Protein AF-A0A2V6CZN1-F1 (afdb_monomer)

Radius of gyration: 26.01 Å; Cα contacts (8 Å, |Δi|>4): 266; chains: 1; bounding box: 61×38×85 Å

Secondary structure (DSSP, 8-state):
-HHHHHHTT---HHHHHHHHHHGGG-GGG--TTHHHHHHHHHHHHTTS-HHHHHHHHHHHHH-SSHHHHHTTT--HHHHHHHHHHHHH-TTS-HHHHHHHHHHHHHH-GGGHHHHTT-SS------EEEEHHHHHHHHHHHHHIIIIIHHHHHHHHHHHHHTS-TTT-HHHHHHHHHHHHHHHHHHHHHHHHHHEEEE--TT--SSS--TT-EEEEE-TTT--EEEEEEE-TT--BGGGTEEETTSTT-

Mean predicted aligned error: 15.65 Å

Solvent-accessible surface area (backbone atoms only — not comparable to full-atom values): 14077 Å² total; per-residue (Å²): 112,67,66,57,26,34,74,67,37,67,40,49,48,69,57,51,46,50,49,66,73,45,33,88,84,37,60,92,70,48,38,62,50,52,57,62,17,48,53,47,21,36,52,60,22,74,80,46,66,72,74,56,30,46,55,44,54,49,48,65,70,69,44,80,55,55,65,59,60,30,46,60,94,58,55,68,69,59,53,50,57,51,50,51,51,56,70,69,43,84,81,55,56,74,67,60,40,49,55,56,43,52,58,50,23,73,78,37,64,89,48,42,36,71,75,74,66,44,57,75,81,68,68,75,69,63,40,46,23,35,49,69,49,49,50,54,52,51,51,52,45,48,44,43,64,73,44,51,51,56,50,44,54,49,51,37,54,56,46,59,70,72,71,59,72,90,76,37,60,66,38,55,52,36,51,53,50,49,53,51,52,54,51,51,46,54,52,45,54,55,51,60,71,47,45,40,68,43,86,49,86,80,44,62,79,93,52,96,39,63,46,31,76,47,76,49,63,44,88,88,82,63,50,74,51,67,37,35,29,32,23,67,68,52,55,34,75,94,77,34,25,35,15,51,78,44,101,87,70

Sequence (249 aa):
MLDRAVREHSASSELMIWLCRERANWPKLVTPEILPAILSAIERDQHNEASRSSRLRDLLLEDRDLISDVFAGTDVSVARDIMRRLLLTPVFDGLTKRSLMARMIKLYPELESMATGAQPEEKAESLIVSWSSLHKRQQEYEEIVNKKIPENSREIGVARSYGDLRENFEFKAAKQMQAVLMRRKSELEHMLHHARGTDFSNADTTQISIGTIVTLREVDSGQEESYTVLGAWDGDPERHIISYQTAIG

Nearest PDB structures (foldseek):
  1grj-assembly1_A  TM=8.127E-01  e=7.272E-06  Escherichia coli
  4wqt-assembly3_Z  TM=7.697E-01  e=6.523E-04  Thermus thermophilus HB8
  6rin-assembly1_F  TM=8.335E-01  e=1.146E-02  Escherichia coli K-12
  2eul-assembly1_A  TM=5.685E-01  e=2.243E-03  Thermus thermophilus HB8
  9ffb-assembly1_B  TM=4.487E-01  e=6.719E+00  Gallus gallus

Foldseek 3Di:
DLLVCLQVLVDALVSLLVCLVCCVVPLVSLELSSLVSLLSNLVVCVVPDPVSSVVSLCCLQVVLCSLVSSCPPHDPVSLLVSLVVLVPRPNDDLVSSLSSQVSSCVVPVVCVCVSVVDPPPPPPPQFEAAPVLLVVLVVVLCCLVVPVLVVLVVQLVVLVVVPPPVPRPSNVVSVVVNVVSVVSNVVSVVNSVRHDHDPLPDDDAVDDDASDKDWDADPPPRDIDIAHEHTQRPDDVVVRYHHPPDPVD

Structure (mmCIF, N/CA/C/O backbone):
data_AF-A0A2V6CZN1-F1
#
_entry.id   AF-A0A2V6CZN1-F1
#
loop_
_atom_site.group_PDB
_atom_site.id
_atom_site.type_symbol
_atom_site.label_atom_id
_atom_site.label_alt_id
_atom_site.label_comp_id
_atom_site.label_asym_id
_atom_site.label_entity_id
_atom_site.label_seq_id
_atom_site.pdbx_PDB_ins_code
_atom_site.Cartn_x
_atom_site.Cartn_y
_atom_site.Cartn_z
_atom_site.occupancy
_atom_site.B_iso_or_equiv
_atom_site.auth_seq_id
_atom_site.auth_comp_id
_atom_site.auth_asym_id
_atom_site.auth_atom_id
_atom_site.pdbx_PDB_model_num
ATOM 1 N N . MET A 1 1 ? 15.955 -18.380 -29.674 1.00 70.69 1 MET A N 1
ATOM 2 C CA . MET A 1 1 ? 16.657 -17.274 -28.981 1.00 70.69 1 MET A CA 1
ATOM 3 C C . MET A 1 1 ? 15.663 -16.263 -28.420 1.00 70.69 1 MET A C 1
ATOM 5 O O . MET A 1 1 ? 15.703 -16.029 -27.224 1.00 70.69 1 MET A O 1
ATOM 9 N N . LEU A 1 2 ? 14.733 -15.747 -29.236 1.00 76.31 2 LEU A N 1
ATOM 10 C CA . LEU A 1 2 ? 13.728 -14.764 -28.808 1.00 76.31 2 LEU A CA 1
ATOM 11 C C . LEU A 1 2 ? 12.723 -15.290 -27.763 1.00 76.31 2 LEU A C 1
ATOM 13 O O . LEU A 1 2 ? 12.573 -14.675 -26.719 1.00 76.31 2 LEU A O 1
ATOM 17 N N . ASP A 1 3 ? 12.114 -16.457 -27.991 1.00 79.56 3 ASP A N 1
ATOM 18 C CA . ASP A 1 3 ? 11.193 -17.100 -27.030 1.00 79.56 3 ASP A CA 1
ATOM 19 C C . ASP A 1 3 ? 11.834 -17.308 -25.643 1.00 79.56 3 ASP A C 1
ATOM 21 O O . ASP A 1 3 ? 11.254 -16.966 -24.617 1.00 79.56 3 ASP A O 1
ATOM 25 N N . ARG A 1 4 ? 13.093 -17.761 -25.617 1.00 81.38 4 ARG A N 1
ATOM 26 C CA . ARG A 1 4 ? 13.880 -17.889 -24.385 1.00 81.38 4 ARG A CA 1
ATOM 27 C C . ARG A 1 4 ? 14.080 -16.541 -23.685 1.00 81.38 4 ARG A C 1
ATOM 29 O O . ARG A 1 4 ? 13.892 -16.465 -22.480 1.00 81.38 4 ARG A O 1
ATOM 36 N N . ALA A 1 5 ? 14.422 -15.489 -24.429 1.00 75.81 5 ALA A N 1
ATOM 37 C CA . ALA A 1 5 ? 14.619 -14.154 -23.865 1.00 75.81 5 ALA A CA 1
ATOM 38 C C . ALA A 1 5 ? 13.322 -13.547 -23.302 1.00 75.81 5 ALA A C 1
ATOM 40 O O . ALA A 1 5 ? 13.373 -12.808 -22.321 1.00 75.81 5 ALA A O 1
ATOM 41 N N . VAL A 1 6 ? 12.167 -13.874 -23.891 1.00 78.94 6 VAL A N 1
ATOM 42 C CA . VAL A 1 6 ? 10.855 -13.498 -23.346 1.00 78.94 6 VAL A CA 1
ATOM 43 C C . VAL A 1 6 ? 10.597 -14.250 -22.042 1.00 78.94 6 VAL A C 1
ATOM 45 O O . VAL A 1 6 ? 10.350 -13.603 -21.038 1.00 78.94 6 VAL A O 1
ATOM 48 N N . ARG A 1 7 ? 10.754 -15.580 -22.003 1.00 79.94 7 ARG A N 1
ATOM 49 C CA . ARG A 1 7 ? 10.516 -16.382 -2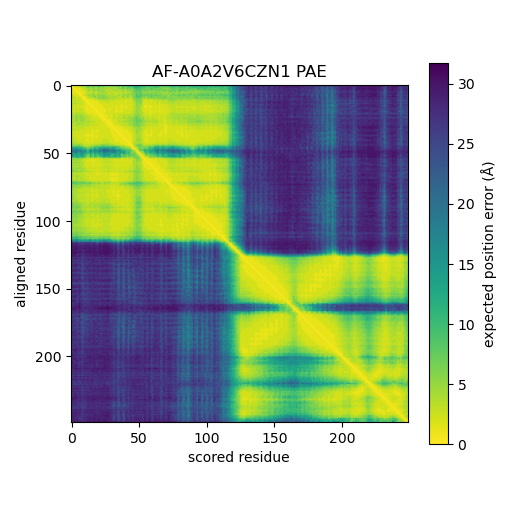0.782 1.00 79.94 7 ARG A CA 1
ATOM 50 C C . ARG A 1 7 ? 11.482 -16.077 -19.637 1.00 79.94 7 ARG A C 1
ATOM 52 O O . ARG A 1 7 ? 11.106 -16.133 -18.475 1.00 79.94 7 ARG A O 1
ATOM 59 N N . GLU A 1 8 ? 12.735 -15.764 -19.956 1.00 82.31 8 GLU A N 1
ATOM 60 C CA . GLU A 1 8 ? 13.750 -15.357 -18.974 1.00 82.31 8 GLU A CA 1
ATOM 61 C C . GLU A 1 8 ? 13.660 -13.857 -18.631 1.00 82.31 8 GLU A C 1
ATOM 63 O O . GLU A 1 8 ? 14.500 -13.339 -17.897 1.00 82.31 8 GLU A O 1
ATOM 68 N N . HIS A 1 9 ? 12.671 -13.143 -19.185 1.00 81.75 9 HIS A N 1
ATOM 69 C CA . HIS A 1 9 ? 12.472 -11.697 -19.059 1.00 81.75 9 HIS A CA 1
ATOM 70 C C . HIS A 1 9 ? 13.722 -10.860 -19.380 1.00 81.75 9 HIS A C 1
ATOM 72 O O . HIS A 1 9 ? 13.863 -9.746 -18.881 1.00 81.75 9 HIS A O 1
ATOM 78 N N . SER A 1 10 ? 14.636 -11.360 -20.212 1.00 84.50 10 SER A N 1
ATOM 79 C CA . SER A 1 10 ? 15.909 -10.716 -20.561 1.00 84.50 10 SER A CA 1
ATOM 80 C C . SER A 1 10 ? 15.844 -9.899 -21.859 1.00 84.50 10 SER A C 1
ATOM 82 O O . SER A 1 10 ? 16.814 -9.232 -22.219 1.00 84.50 10 SER A O 1
ATOM 84 N N . ALA A 1 11 ? 14.699 -9.908 -22.553 1.00 87.31 11 ALA A N 1
ATOM 85 C CA . ALA A 1 11 ? 14.465 -9.117 -23.760 1.00 87.31 11 ALA A CA 1
ATOM 86 C C . ALA A 1 11 ? 14.582 -7.597 -23.508 1.00 87.31 11 ALA A C 1
ATOM 88 O O . ALA A 1 11 ? 14.138 -7.079 -22.483 1.00 87.31 11 ALA A O 1
ATOM 89 N N . SER A 1 12 ? 15.181 -6.867 -24.452 1.00 89.25 12 SER A N 1
ATOM 90 C CA . SER A 1 12 ? 15.289 -5.403 -24.385 1.00 89.25 12 SER A CA 1
ATOM 91 C C . SER A 1 12 ? 13.977 -4.714 -24.767 1.00 89.25 12 SER A C 1
ATOM 93 O O . SER A 1 12 ? 13.134 -5.306 -25.445 1.00 89.25 12 SER A O 1
ATOM 95 N N . SER A 1 13 ? 13.823 -3.435 -24.409 1.00 90.00 13 SER A N 1
ATOM 96 C CA . SER A 1 13 ? 12.623 -2.673 -24.772 1.00 90.00 13 SER A CA 1
ATOM 97 C C . SER A 1 13 ? 12.409 -2.564 -26.282 1.00 90.00 13 SER A C 1
ATOM 99 O O . SER A 1 13 ? 11.286 -2.738 -26.739 1.00 90.00 13 SER A O 1
ATOM 101 N N . GLU A 1 14 ? 13.466 -2.376 -27.081 1.00 90.12 14 GLU A N 1
ATOM 102 C CA . GLU A 1 14 ? 13.359 -2.356 -28.553 1.00 90.12 14 GLU A CA 1
ATOM 103 C C . GLU A 1 14 ? 12.841 -3.684 -29.114 1.00 90.12 14 GLU A C 1
ATOM 105 O O . GLU A 1 14 ? 12.004 -3.707 -30.016 1.00 90.12 14 GLU A O 1
ATOM 110 N N . LEU A 1 15 ? 13.317 -4.798 -28.555 1.00 91.00 15 LEU A N 1
ATOM 111 C CA . LEU A 1 15 ? 12.903 -6.128 -28.977 1.00 91.00 15 LEU A CA 1
ATOM 112 C C . LEU A 1 15 ? 11.440 -6.393 -28.612 1.00 91.00 15 LEU A C 1
ATOM 114 O O . LEU A 1 15 ? 10.706 -6.964 -29.417 1.00 91.00 15 LEU A O 1
ATOM 118 N N . MET A 1 16 ? 11.006 -5.931 -27.436 1.00 93.56 16 MET A N 1
ATOM 119 C CA . MET A 1 16 ? 9.606 -6.012 -27.023 1.00 93.56 16 MET A CA 1
ATOM 120 C C . MET A 1 16 ? 8.699 -5.122 -27.874 1.00 93.56 16 MET A C 1
ATOM 122 O O . MET A 1 16 ? 7.634 -5.579 -28.281 1.00 93.56 16 MET A O 1
ATOM 126 N N . ILE A 1 17 ? 9.125 -3.896 -28.202 1.00 93.88 17 ILE A N 1
ATOM 127 C CA . ILE A 1 17 ? 8.394 -3.000 -29.112 1.00 93.88 17 ILE A CA 1
ATOM 128 C C . ILE A 1 17 ? 8.216 -3.669 -30.477 1.00 93.88 17 ILE A C 1
ATOM 130 O O . ILE A 1 17 ? 7.104 -3.707 -31.004 1.00 93.88 17 ILE A O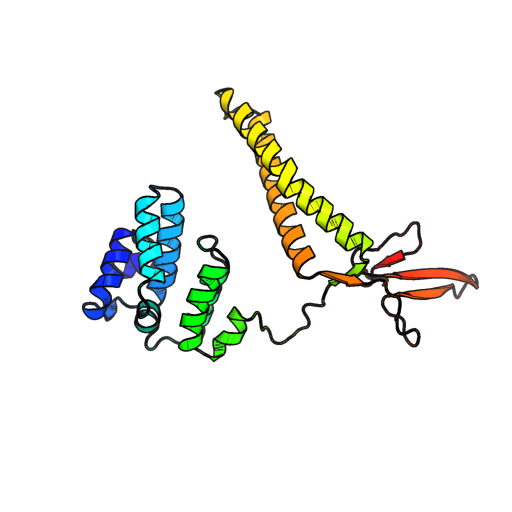 1
ATOM 134 N N . TRP A 1 18 ? 9.300 -4.210 -31.042 1.00 94.56 18 TRP A N 1
ATOM 135 C CA . TRP A 1 18 ? 9.258 -4.915 -32.321 1.00 94.56 18 TRP A CA 1
ATOM 136 C C . TRP A 1 18 ? 8.309 -6.115 -32.270 1.00 94.56 18 TRP A C 1
ATOM 138 O O . TRP A 1 18 ? 7.416 -6.218 -33.108 1.00 94.56 18 TRP A O 1
ATOM 148 N N . LEU A 1 19 ? 8.437 -6.976 -31.254 1.00 94.19 19 LEU A N 1
ATOM 149 C CA . LEU A 1 19 ? 7.604 -8.171 -31.119 1.00 94.19 19 LEU A CA 1
ATOM 150 C C . LEU A 1 19 ? 6.119 -7.821 -30.972 1.00 94.19 19 LEU A C 1
ATOM 152 O O . LEU A 1 19 ? 5.279 -8.458 -31.599 1.00 94.19 19 LEU A O 1
ATOM 156 N N . CYS A 1 20 ? 5.790 -6.793 -30.187 1.00 94.50 20 CYS A N 1
ATOM 157 C CA . CYS A 1 20 ? 4.409 -6.340 -30.034 1.00 94.50 20 CYS A CA 1
ATOM 158 C C . CYS A 1 20 ? 3.830 -5.828 -31.358 1.00 94.50 20 CYS A C 1
ATOM 160 O O . CYS A 1 20 ? 2.675 -6.116 -31.659 1.00 94.50 20 CYS A O 1
ATOM 162 N N . ARG A 1 21 ? 4.615 -5.112 -32.174 1.00 94.38 21 ARG A N 1
ATOM 163 C CA . ARG A 1 21 ? 4.172 -4.610 -33.488 1.00 94.38 21 ARG A CA 1
ATOM 164 C C . ARG A 1 21 ? 4.022 -5.717 -34.530 1.00 94.38 21 ARG A C 1
ATOM 166 O O . ARG A 1 21 ? 3.084 -5.690 -35.314 1.00 94.38 21 ARG A O 1
ATOM 173 N N . GLU A 1 22 ? 4.906 -6.709 -34.504 1.00 94.62 22 GLU A N 1
ATOM 174 C CA . GLU A 1 22 ? 4.931 -7.817 -35.466 1.00 94.62 22 GLU A CA 1
ATOM 175 C C . GLU A 1 22 ? 4.116 -9.041 -35.020 1.00 94.62 22 GLU A C 1
ATOM 177 O O . GLU A 1 22 ? 4.122 -10.073 -35.690 1.00 94.62 22 GLU A O 1
ATOM 182 N N . ARG A 1 23 ? 3.393 -8.958 -33.898 1.00 93.31 23 ARG A N 1
ATOM 183 C CA . ARG A 1 23 ? 2.717 -10.097 -33.251 1.00 93.31 23 ARG A CA 1
ATOM 184 C C . ARG A 1 23 ? 1.823 -10.927 -34.181 1.00 93.31 23 ARG A C 1
ATOM 186 O O . ARG A 1 23 ? 1.808 -12.150 -34.070 1.00 93.31 23 ARG A O 1
ATOM 193 N N . ALA A 1 24 ? 1.151 -10.291 -35.143 1.00 91.19 24 ALA A N 1
ATOM 194 C CA . ALA A 1 24 ? 0.301 -10.968 -36.125 1.00 91.19 24 ALA A CA 1
ATOM 195 C C . ALA A 1 24 ? 1.089 -11.924 -37.042 1.00 91.19 24 ALA A C 1
ATOM 197 O O . ALA A 1 24 ? 0.583 -12.971 -37.439 1.00 91.19 24 ALA A O 1
ATOM 198 N N . ASN A 1 25 ? 2.350 -11.594 -37.332 1.00 93.25 25 ASN A N 1
ATOM 199 C CA . ASN A 1 25 ? 3.241 -12.394 -38.170 1.00 93.25 25 ASN A CA 1
ATOM 200 C C . ASN A 1 25 ? 3.929 -13.525 -37.383 1.00 93.25 25 ASN A C 1
ATOM 202 O O . ASN A 1 25 ? 4.477 -14.452 -37.980 1.00 93.25 25 ASN A O 1
ATOM 206 N N . TRP A 1 26 ? 3.888 -13.480 -36.045 1.00 90.50 26 TRP A N 1
ATOM 207 C CA . TRP A 1 26 ? 4.620 -14.399 -35.169 1.00 90.50 26 TRP A CA 1
ATOM 208 C C . TRP A 1 26 ? 3.752 -15.010 -34.058 1.00 90.50 26 TRP A C 1
ATOM 210 O O . TRP A 1 26 ? 4.150 -14.980 -32.891 1.00 90.50 26 TRP A O 1
ATOM 220 N N . PRO A 1 27 ? 2.616 -15.660 -34.377 1.00 86.88 27 PRO A N 1
ATOM 221 C CA . PRO A 1 27 ? 1.651 -16.133 -33.377 1.00 86.88 27 PRO A CA 1
ATOM 222 C C . PRO A 1 27 ? 2.245 -17.120 -32.360 1.00 86.88 27 PRO A C 1
ATOM 224 O O . PRO A 1 27 ? 1.819 -17.162 -31.216 1.00 86.88 27 PRO A O 1
ATOM 227 N N . LYS A 1 28 ? 3.286 -17.880 -32.735 1.00 87.19 28 LYS A N 1
ATOM 228 C CA . LYS A 1 28 ? 3.981 -18.812 -31.825 1.00 87.19 28 LYS A CA 1
ATOM 229 C C . LYS A 1 28 ? 4.773 -18.123 -30.707 1.00 87.19 28 LYS A C 1
ATOM 231 O O . LYS A 1 28 ? 5.149 -18.785 -29.748 1.00 87.19 28 LYS A O 1
ATOM 236 N N . LEU A 1 29 ? 5.093 -16.841 -30.872 1.00 87.00 29 LEU A N 1
ATOM 237 C CA . LEU A 1 29 ? 5.822 -16.039 -29.888 1.00 87.00 29 LEU A CA 1
ATOM 238 C C . LEU A 1 29 ? 4.883 -15.183 -29.035 1.00 87.00 29 LEU A C 1
ATOM 240 O O . LEU A 1 29 ? 5.309 -14.664 -28.005 1.00 87.00 29 LEU A O 1
ATOM 244 N N . VAL A 1 30 ? 3.622 -15.046 -29.455 1.00 90.44 30 VAL A N 1
ATOM 245 C CA . VAL A 1 30 ? 2.587 -14.308 -28.736 1.00 90.44 30 VAL A CA 1
ATOM 246 C C . VAL A 1 30 ? 2.092 -15.184 -27.597 1.00 90.44 30 VAL A C 1
ATOM 248 O O . VAL A 1 30 ? 1.274 -16.078 -27.782 1.00 90.44 30 VAL A O 1
ATOM 251 N N . THR A 1 31 ? 2.676 -14.970 -26.423 1.00 91.81 31 THR A N 1
ATOM 252 C CA . THR A 1 31 ? 2.376 -15.735 -25.212 1.00 91.81 31 THR A CA 1
ATOM 253 C C . THR A 1 31 ? 2.151 -14.782 -24.044 1.00 91.81 31 THR A C 1
ATOM 255 O O . THR A 1 31 ? 2.703 -13.677 -24.065 1.00 91.81 31 THR A O 1
ATOM 258 N N . PRO A 1 32 ? 1.431 -15.206 -22.991 1.00 91.88 32 PRO A N 1
ATOM 259 C CA . PRO A 1 32 ? 1.168 -14.378 -21.811 1.00 91.88 32 PRO A CA 1
ATOM 260 C C . PRO A 1 32 ? 2.425 -13.803 -21.148 1.00 91.88 32 PRO A C 1
ATOM 262 O O . PRO A 1 32 ? 2.375 -12.715 -20.576 1.00 91.88 32 PRO A O 1
ATOM 265 N N . GLU A 1 33 ? 3.569 -14.481 -21.293 1.00 92.12 33 GLU A N 1
ATOM 266 C CA . GLU A 1 33 ? 4.877 -14.054 -20.774 1.00 92.12 33 GLU A CA 1
ATOM 267 C C . GLU A 1 33 ? 5.384 -12.738 -21.383 1.00 92.12 33 GLU A C 1
ATOM 269 O O . GLU A 1 33 ? 6.260 -12.084 -20.815 1.00 92.12 33 GLU A O 1
ATOM 274 N N . ILE A 1 34 ? 4.803 -12.289 -22.502 1.00 94.00 34 ILE A N 1
ATOM 275 C CA . ILE A 1 34 ? 5.090 -10.971 -23.076 1.00 94.00 34 ILE A CA 1
ATOM 276 C C . ILE A 1 34 ? 4.804 -9.861 -22.062 1.00 94.00 34 ILE A C 1
ATOM 278 O O . ILE A 1 34 ? 5.611 -8.943 -21.944 1.00 94.00 34 ILE A O 1
ATOM 282 N N . LEU A 1 35 ? 3.699 -9.925 -21.309 1.00 94.12 35 LEU A N 1
ATOM 283 C CA . LEU A 1 35 ? 3.351 -8.850 -20.377 1.00 94.12 35 LEU A CA 1
ATOM 284 C C . LEU A 1 35 ? 4.361 -8.748 -19.212 1.00 94.12 35 LEU A C 1
ATOM 286 O O . LEU A 1 35 ? 4.909 -7.662 -19.018 1.00 94.12 35 LEU A O 1
ATOM 290 N N . PRO A 1 36 ? 4.698 -9.828 -18.479 1.00 92.88 36 PRO A N 1
ATOM 291 C CA . PRO A 1 36 ? 5.805 -9.821 -17.522 1.00 92.88 36 PRO A CA 1
ATOM 292 C C . PRO A 1 36 ? 7.143 -9.365 -18.120 1.00 92.88 36 PRO A C 1
ATOM 294 O O . PRO A 1 36 ? 7.835 -8.558 -17.500 1.00 92.88 36 PRO A O 1
ATOM 297 N N . ALA A 1 37 ? 7.487 -9.808 -19.335 1.00 93.56 37 ALA A N 1
ATOM 298 C CA . ALA A 1 37 ? 8.716 -9.389 -20.007 1.00 93.56 37 ALA A CA 1
ATOM 299 C C . ALA A 1 37 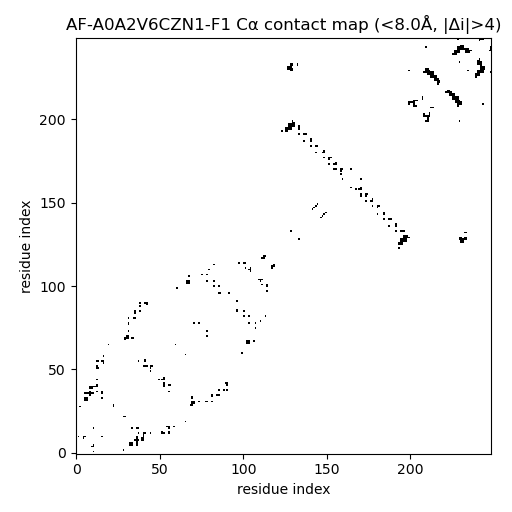? 8.738 -7.878 -20.305 1.00 93.56 37 ALA A C 1
ATOM 301 O O . ALA A 1 37 ? 9.772 -7.238 -20.111 1.00 93.56 37 ALA A O 1
ATOM 302 N N . ILE A 1 38 ? 7.602 -7.293 -20.710 1.00 93.56 38 ILE A N 1
ATOM 303 C CA . ILE A 1 38 ? 7.438 -5.839 -20.870 1.00 93.56 38 ILE A CA 1
ATOM 304 C C . ILE A 1 38 ? 7.649 -5.131 -19.532 1.00 93.56 38 ILE A C 1
ATOM 306 O O . ILE A 1 38 ? 8.426 -4.182 -19.473 1.00 93.56 38 ILE A O 1
ATOM 310 N N . LEU A 1 39 ? 7.001 -5.595 -18.457 1.00 92.00 39 LEU A N 1
ATOM 311 C CA . LEU A 1 39 ? 7.145 -4.995 -17.126 1.00 92.00 39 LEU A CA 1
ATOM 312 C C . LEU A 1 39 ? 8.611 -4.982 -16.679 1.00 92.00 39 LEU A C 1
ATOM 314 O O . LEU A 1 39 ? 9.118 -3.936 -16.280 1.00 92.00 39 LEU A O 1
ATOM 318 N N . SER A 1 40 ? 9.309 -6.112 -16.816 1.00 91.12 40 SER A N 1
ATOM 319 C CA . SER A 1 40 ? 10.727 -6.221 -16.466 1.00 91.12 40 SER A CA 1
ATOM 320 C C . SER A 1 40 ? 11.636 -5.372 -17.362 1.00 91.12 40 SER A C 1
ATOM 322 O O . SER A 1 40 ? 12.632 -4.836 -16.879 1.00 91.12 40 SER A O 1
ATOM 324 N N . ALA A 1 41 ? 11.325 -5.230 -18.655 1.00 90.44 41 ALA A N 1
ATOM 325 C CA . ALA A 1 41 ? 12.079 -4.361 -19.561 1.00 90.44 41 ALA A CA 1
ATOM 326 C C . ALA A 1 41 ? 11.917 -2.880 -19.191 1.00 90.44 41 ALA A C 1
ATOM 328 O O . ALA A 1 41 ? 12.915 -2.168 -19.080 1.00 90.44 41 ALA A O 1
ATOM 329 N N . ILE A 1 42 ? 10.684 -2.440 -18.914 1.00 89.62 42 ILE A N 1
ATOM 330 C CA . ILE A 1 42 ? 10.409 -1.070 -18.467 1.00 89.62 42 ILE A CA 1
ATOM 331 C C . ILE A 1 42 ? 11.119 -0.800 -17.137 1.00 89.62 42 ILE A C 1
ATOM 333 O O . ILE A 1 42 ? 11.766 0.235 -17.015 1.00 89.62 42 ILE A O 1
ATOM 337 N N . GLU A 1 43 ? 11.045 -1.720 -16.170 1.00 87.38 43 GLU A N 1
ATOM 338 C CA . GLU A 1 43 ? 11.697 -1.590 -14.857 1.00 87.38 43 GLU A CA 1
ATOM 339 C C . GLU A 1 43 ? 13.221 -1.435 -14.967 1.00 87.38 43 GLU A C 1
ATOM 341 O O . GLU A 1 43 ? 13.799 -0.551 -14.337 1.00 87.38 43 GLU A O 1
ATOM 346 N N . ARG A 1 44 ? 13.885 -2.228 -15.819 1.00 86.00 44 ARG A N 1
ATOM 347 C CA . ARG A 1 44 ? 15.330 -2.076 -16.070 1.00 86.00 44 ARG A CA 1
ATOM 348 C C . ARG A 1 44 ? 15.676 -0.722 -16.683 1.00 86.00 44 ARG A C 1
ATOM 350 O O . ARG A 1 44 ? 16.650 -0.090 -16.272 1.00 86.00 44 ARG A O 1
ATOM 357 N N . ASP A 1 45 ? 14.879 -0.278 -17.648 1.00 82.56 45 ASP A N 1
ATOM 358 C CA . ASP A 1 45 ? 15.115 0.972 -18.369 1.00 82.56 45 ASP A CA 1
ATOM 359 C C . ASP A 1 45 ? 14.703 2.208 -17.548 1.00 82.56 45 ASP A C 1
ATOM 361 O O . ASP A 1 45 ? 15.124 3.318 -17.853 1.00 82.56 45 ASP A O 1
ATOM 365 N N . GLN A 1 46 ? 13.959 2.067 -16.443 1.00 72.69 46 GLN A N 1
ATOM 366 C CA . GLN A 1 46 ? 13.736 3.191 -15.517 1.00 72.69 46 GLN A CA 1
ATOM 367 C C . GLN A 1 46 ? 15.044 3.722 -14.915 1.00 72.69 46 GLN A C 1
ATOM 369 O O . GLN A 1 46 ? 15.114 4.882 -14.506 1.00 72.69 46 GLN A O 1
ATOM 374 N N . HIS A 1 47 ? 16.094 2.899 -14.902 1.00 64.25 47 HIS A N 1
ATOM 375 C CA . HIS A 1 47 ? 17.430 3.283 -14.463 1.00 64.25 47 HIS A CA 1
ATOM 376 C C . HIS A 1 47 ? 18.369 3.695 -15.615 1.00 64.25 47 HIS A C 1
ATOM 378 O O . HIS A 1 47 ? 19.465 4.176 -15.337 1.00 64.25 47 HIS A O 1
ATOM 384 N N . ASN A 1 48 ? 17.954 3.554 -16.885 1.00 58.09 48 ASN A N 1
ATOM 385 C CA . ASN A 1 48 ? 18.770 3.803 -18.081 1.00 58.09 48 ASN A CA 1
ATOM 386 C C . ASN A 1 48 ? 17.961 4.487 -19.203 1.00 58.09 48 ASN A C 1
ATOM 388 O O . ASN A 1 48 ? 17.030 3.901 -19.730 1.00 58.09 48 ASN A O 1
ATOM 392 N N . GLU A 1 49 ? 18.367 5.689 -19.634 1.00 55.31 49 GLU A N 1
ATOM 393 C CA . GLU A 1 49 ? 17.760 6.469 -20.740 1.00 55.31 49 GLU A CA 1
ATOM 394 C C . GLU A 1 49 ? 16.209 6.523 -20.762 1.00 55.31 49 GLU A C 1
ATOM 396 O O . GLU A 1 49 ? 15.527 5.714 -21.394 1.00 55.31 49 GLU A O 1
ATOM 401 N N . ALA A 1 50 ? 15.642 7.595 -20.193 1.00 59.12 50 ALA A N 1
ATOM 402 C CA . ALA A 1 50 ? 14.195 7.821 -20.052 1.00 59.12 50 ALA A CA 1
ATOM 403 C C . ALA A 1 50 ? 13.340 7.687 -21.342 1.00 59.12 50 ALA A C 1
ATOM 405 O O . ALA A 1 50 ? 12.148 7.408 -21.255 1.00 59.12 50 ALA A O 1
ATOM 406 N N . SER A 1 51 ? 13.928 7.857 -22.534 1.00 61.94 51 SER A N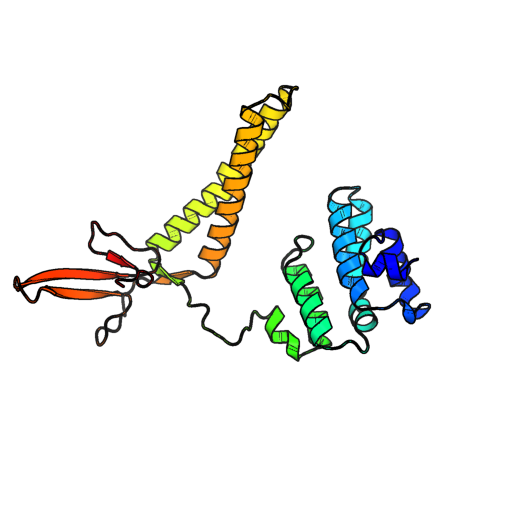 1
ATOM 407 C CA . SER A 1 51 ? 13.223 7.862 -23.834 1.00 61.94 51 SER A CA 1
ATOM 408 C C . SER A 1 51 ? 12.827 6.466 -24.359 1.00 61.94 51 SER A C 1
ATOM 410 O O . SER A 1 51 ? 11.880 6.323 -25.133 1.00 61.94 51 SER A O 1
ATOM 412 N N . ARG A 1 52 ? 13.531 5.393 -23.968 1.00 59.62 52 ARG A N 1
ATOM 413 C CA . ARG A 1 52 ? 13.204 4.027 -24.442 1.00 59.62 52 ARG A CA 1
ATOM 414 C C . ARG A 1 52 ? 12.118 3.375 -23.594 1.00 59.62 52 ARG A C 1
ATOM 416 O O . ARG A 1 52 ? 11.171 2.816 -24.144 1.00 59.62 52 ARG A O 1
ATOM 423 N N . SER A 1 53 ? 12.228 3.536 -22.275 1.00 65.00 53 SER A N 1
ATOM 424 C CA . SER A 1 53 ? 11.219 3.119 -21.295 1.00 65.00 53 SER A CA 1
ATOM 425 C C . SER A 1 53 ? 9.849 3.750 -21.590 1.00 65.00 53 SER A C 1
ATOM 427 O O . SER A 1 53 ? 8.826 3.068 -21.505 1.00 65.00 53 SER A O 1
ATOM 429 N N . SER A 1 54 ? 9.824 5.019 -22.030 1.00 76.69 54 SER A N 1
ATOM 430 C CA . SER A 1 54 ? 8.577 5.701 -22.396 1.00 76.69 54 SER A CA 1
ATOM 431 C C . SER A 1 54 ? 7.897 5.059 -23.606 1.00 76.69 54 SER A C 1
ATOM 433 O O . SER A 1 54 ? 6.731 4.708 -23.512 1.00 76.69 54 SER A O 1
ATOM 435 N N . ARG A 1 55 ? 8.620 4.769 -24.698 1.00 88.56 55 ARG A N 1
ATOM 436 C CA . ARG A 1 55 ? 8.019 4.206 -25.926 1.00 88.56 55 ARG A CA 1
ATOM 437 C C . ARG A 1 55 ? 7.367 2.838 -25.728 1.00 88.56 55 ARG A C 1
ATOM 439 O O . ARG A 1 55 ? 6.327 2.567 -26.324 1.00 88.56 55 ARG A O 1
ATOM 446 N N . LEU A 1 56 ? 7.975 1.961 -24.926 1.00 90.69 56 LEU A N 1
ATOM 447 C CA . LEU A 1 56 ? 7.390 0.648 -24.637 1.00 90.69 56 LEU A CA 1
ATOM 448 C C . LEU A 1 56 ? 6.174 0.766 -23.705 1.00 90.69 56 LEU A C 1
ATOM 450 O O . LEU A 1 56 ? 5.186 0.054 -23.887 1.00 90.69 56 LEU A O 1
ATOM 454 N N . ARG A 1 57 ? 6.228 1.687 -22.737 1.00 90.06 57 ARG A N 1
ATOM 455 C CA . ARG 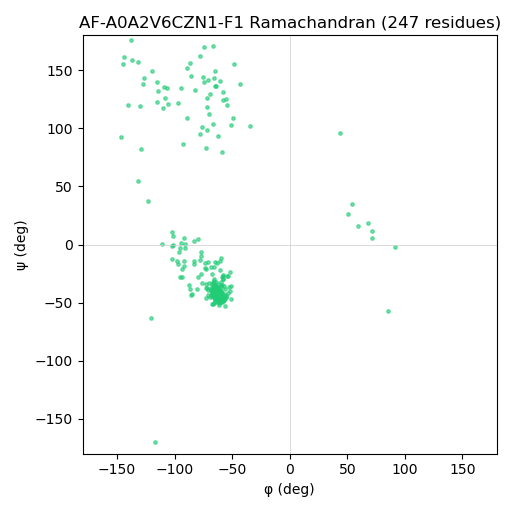A 1 57 ? 5.082 2.027 -21.888 1.00 90.06 57 ARG A CA 1
ATOM 456 C C . ARG A 1 57 ? 3.922 2.582 -22.713 1.00 90.06 57 ARG A C 1
ATOM 458 O O . ARG A 1 57 ? 2.803 2.111 -22.540 1.00 90.06 57 ARG A O 1
ATOM 465 N N . ASP A 1 58 ? 4.192 3.518 -23.615 1.00 90.25 58 ASP A N 1
ATOM 466 C CA . ASP A 1 58 ? 3.188 4.126 -24.490 1.00 90.25 58 ASP A CA 1
ATOM 467 C C . ASP A 1 58 ? 2.536 3.056 -25.370 1.00 90.25 58 ASP A C 1
ATOM 469 O O . ASP A 1 58 ? 1.315 2.936 -25.386 1.00 90.25 58 ASP A O 1
ATOM 473 N N . LEU A 1 59 ? 3.336 2.172 -25.981 1.00 93.50 59 LEU A N 1
ATOM 474 C CA . LEU A 1 59 ? 2.826 1.050 -26.774 1.00 93.50 59 LEU A CA 1
ATOM 475 C C . LEU A 1 59 ? 1.860 0.155 -25.979 1.00 93.50 59 LEU A C 1
ATOM 477 O O . LEU A 1 59 ? 0.804 -0.205 -26.494 1.00 93.50 59 LEU A O 1
ATOM 481 N N . LEU A 1 60 ? 2.196 -0.191 -24.730 1.00 93.12 60 LEU A N 1
ATOM 482 C CA . LEU A 1 60 ? 1.342 -1.026 -23.878 1.00 93.12 60 LEU A CA 1
ATOM 483 C C . LEU A 1 60 ? -0.017 -0.362 -23.580 1.00 93.12 60 LEU A C 1
ATOM 485 O O . LEU A 1 60 ? -1.031 -1.054 -23.448 1.00 93.12 60 LEU A O 1
ATOM 489 N N . LEU A 1 61 ? -0.041 0.968 -23.455 1.00 90.06 61 LEU A N 1
ATOM 490 C CA . LEU A 1 61 ? -1.237 1.735 -23.102 1.00 90.06 61 LEU A CA 1
ATOM 491 C C . LEU A 1 61 ? -2.093 2.108 -24.314 1.00 90.06 61 LEU A C 1
ATOM 493 O O . LEU A 1 61 ? -3.321 2.078 -24.218 1.00 90.06 61 LEU A O 1
ATOM 497 N N . GLU A 1 62 ? -1.462 2.440 -25.436 1.00 92.31 62 GLU A N 1
ATOM 498 C CA . GLU A 1 62 ? -2.128 2.883 -26.660 1.00 92.31 62 GLU A CA 1
ATOM 499 C C . GLU A 1 62 ? -2.687 1.715 -27.477 1.00 92.31 62 GLU A C 1
ATOM 501 O O . GLU A 1 62 ? -3.793 1.813 -28.016 1.00 92.31 62 GLU A O 1
ATOM 506 N N . ASP A 1 63 ? -1.970 0.589 -27.540 1.00 94.50 63 ASP A N 1
ATOM 507 C CA . ASP A 1 63 ? -2.417 -0.592 -28.272 1.00 94.50 63 ASP A CA 1
ATOM 508 C C . ASP A 1 63 ? -3.508 -1.320 -27.481 1.00 94.50 63 ASP A C 1
ATOM 510 O O . ASP A 1 63 ? -3.227 -2.045 -26.521 1.00 94.50 63 ASP A O 1
ATOM 514 N N . ARG A 1 64 ? -4.771 -1.114 -27.875 1.00 90.56 64 ARG A N 1
ATOM 515 C CA . ARG A 1 64 ? -5.957 -1.661 -27.193 1.00 90.56 64 ARG A CA 1
ATOM 516 C C . ARG A 1 64 ? -6.141 -3.164 -27.387 1.00 90.56 64 ARG A C 1
ATOM 518 O O . ARG A 1 64 ? -6.735 -3.792 -26.505 1.00 90.56 64 ARG A O 1
ATOM 525 N N . ASP A 1 65 ? -5.540 -3.738 -28.421 1.00 93.81 65 ASP A N 1
ATOM 526 C CA . ASP A 1 65 ? -5.701 -5.149 -28.782 1.00 93.81 65 ASP A CA 1
ATOM 527 C C . ASP A 1 65 ? -4.557 -6.020 -28.244 1.00 93.81 65 ASP A C 1
ATOM 529 O O . ASP A 1 65 ? -4.712 -7.226 -28.085 1.00 93.81 65 ASP A O 1
ATOM 533 N N . LEU A 1 66 ? -3.430 -5.419 -27.841 1.00 95.06 66 LEU A N 1
ATOM 534 C CA . LEU A 1 66 ? -2.272 -6.158 -27.326 1.00 95.06 66 LEU A CA 1
ATOM 535 C C . LEU A 1 66 ? -2.620 -7.159 -26.209 1.00 95.06 66 LEU A C 1
ATOM 537 O O . LEU A 1 66 ? -2.184 -8.304 -26.257 1.00 95.06 66 LEU A O 1
ATOM 541 N N . ILE A 1 67 ? -3.412 -6.754 -25.209 1.00 94.94 67 ILE A N 1
ATOM 542 C CA . ILE A 1 67 ? -3.810 -7.647 -24.106 1.00 94.94 67 ILE A CA 1
ATOM 543 C C . ILE A 1 67 ? -4.721 -8.780 -24.603 1.00 94.94 67 ILE A C 1
ATOM 545 O O . ILE A 1 67 ? -4.544 -9.914 -24.171 1.00 94.94 67 ILE A O 1
ATOM 549 N N . SER A 1 68 ? -5.658 -8.526 -25.522 1.00 93.75 68 SER A N 1
ATOM 550 C CA . SER A 1 68 ? -6.480 -9.606 -26.090 1.00 93.75 68 SER A CA 1
ATOM 551 C C . SER A 1 68 ? -5.659 -10.582 -26.919 1.00 93.75 68 SER A C 1
ATOM 553 O O . SER A 1 68 ? -5.873 -11.785 -26.808 1.00 93.75 68 SER A O 1
ATOM 555 N N . ASP A 1 69 ? -4.685 -10.083 -27.677 1.00 93.88 69 ASP A N 1
ATOM 556 C CA . ASP A 1 69 ? -3.846 -10.907 -28.545 1.00 93.88 69 ASP A CA 1
ATOM 557 C C . ASP A 1 69 ? -2.876 -11.773 -27.730 1.00 93.88 69 ASP A C 1
ATOM 559 O O . ASP A 1 69 ? -2.727 -12.963 -27.992 1.00 93.88 69 ASP A O 1
ATOM 563 N N . VAL A 1 70 ? -2.249 -11.195 -26.699 1.00 94.38 70 VAL A N 1
ATOM 564 C CA . VAL A 1 70 ? -1.281 -11.873 -25.817 1.00 94.38 70 VAL A CA 1
ATOM 565 C C . VAL A 1 70 ? -1.928 -12.959 -24.959 1.00 94.38 70 VAL A C 1
ATOM 567 O O . VAL A 1 70 ? -1.294 -13.975 -24.675 1.00 94.38 70 VAL A O 1
ATOM 570 N N . PHE A 1 71 ? -3.176 -12.750 -24.543 1.00 94.19 71 PHE A N 1
ATOM 571 C CA . PHE A 1 71 ? -3.902 -13.673 -23.673 1.00 94.19 71 PHE A CA 1
ATOM 572 C C . PHE A 1 71 ? -4.899 -14.560 -24.429 1.00 94.19 71 PHE A C 1
ATOM 574 O O . PHE A 1 71 ? -5.662 -15.287 -23.792 1.00 94.19 71 PHE A O 1
ATOM 581 N N . ALA A 1 72 ? -4.918 -14.537 -25.763 1.00 87.88 72 ALA A N 1
ATOM 582 C CA . ALA A 1 72 ? -5.819 -15.375 -26.546 1.00 87.88 72 ALA A CA 1
ATOM 583 C C . ALA A 1 72 ? -5.591 -16.866 -26.227 1.00 87.88 72 ALA A C 1
ATOM 585 O O . ALA A 1 72 ? -4.474 -17.371 -26.316 1.00 87.88 72 ALA A O 1
ATOM 586 N N . GLY A 1 73 ? -6.650 -17.578 -25.826 1.00 83.69 73 GLY A N 1
ATOM 587 C CA . GLY A 1 73 ? -6.572 -19.006 -25.485 1.00 83.69 73 GLY A CA 1
ATOM 588 C C . GLY A 1 73 ? -5.764 -19.331 -24.221 1.00 83.69 73 GLY A C 1
ATOM 589 O O . GLY A 1 73 ? -5.339 -20.472 -24.055 1.00 83.69 73 GLY A O 1
ATOM 590 N N . THR A 1 74 ? -5.525 -18.349 -23.348 1.00 91.44 74 THR A N 1
ATOM 591 C CA . THR A 1 74 ? -4.786 -18.540 -22.092 1.00 91.44 74 THR A CA 1
ATOM 592 C C . THR A 1 74 ? -5.709 -19.003 -20.967 1.00 91.44 74 THR A C 1
ATOM 594 O O . THR A 1 74 ? -6.864 -18.597 -20.884 1.00 91.44 74 THR A O 1
ATOM 597 N N . ASP A 1 75 ? -5.195 -19.856 -20.079 1.00 90.44 75 ASP A N 1
ATOM 598 C CA . ASP A 1 75 ? -5.938 -20.313 -18.906 1.00 90.44 75 ASP A CA 1
ATOM 599 C C . ASP A 1 75 ? -6.093 -19.193 -17.861 1.00 90.44 75 ASP A C 1
ATOM 601 O O . ASP A 1 75 ? -5.162 -18.425 -17.593 1.00 90.44 75 ASP A O 1
ATOM 605 N N . VAL A 1 76 ? -7.261 -19.133 -17.219 1.00 88.12 76 VAL A N 1
ATOM 606 C CA . VAL A 1 76 ? -7.586 -18.119 -16.206 1.00 88.12 76 VAL A CA 1
ATOM 607 C C . VAL A 1 76 ? -6.606 -18.114 -15.022 1.00 88.12 76 VAL A C 1
ATOM 609 O O . VAL A 1 76 ? -6.353 -17.063 -14.436 1.00 88.12 76 VAL A O 1
ATOM 612 N N . SER A 1 77 ? -6.005 -19.257 -14.670 1.00 84.12 77 SER A N 1
ATOM 613 C CA . SER A 1 77 ? -4.979 -19.350 -13.623 1.00 84.12 77 SER A CA 1
ATOM 614 C C . SER A 1 77 ? -3.689 -18.617 -14.002 1.00 84.12 77 SER A C 1
ATOM 616 O O . SER A 1 77 ? -3.146 -17.878 -13.181 1.00 84.12 77 SER A O 1
ATOM 618 N N . VAL A 1 78 ? -3.257 -18.724 -15.260 1.00 90.69 78 VAL A N 1
ATOM 619 C CA . VAL A 1 78 ? -2.089 -18.002 -15.784 1.00 90.69 78 VAL A CA 1
ATOM 620 C C . VAL A 1 78 ? -2.386 -16.504 -15.855 1.00 90.69 78 VAL A C 1
ATOM 622 O O . VAL A 1 78 ? -1.575 -15.682 -15.421 1.00 90.69 78 VAL A O 1
ATOM 625 N N . ALA A 1 79 ? -3.582 -16.135 -16.327 1.00 92.44 79 ALA A N 1
ATOM 626 C CA . ALA A 1 79 ? -4.025 -14.743 -16.355 1.00 92.44 79 ALA A CA 1
ATOM 627 C C . ALA A 1 79 ? -4.059 -14.117 -14.949 1.00 92.44 79 ALA A C 1
ATOM 629 O O . ALA A 1 79 ? -3.562 -13.004 -14.757 1.00 92.44 79 ALA A O 1
ATOM 630 N N . ARG A 1 80 ? -4.555 -14.858 -13.951 1.00 90.88 80 ARG A N 1
ATOM 631 C CA . ARG A 1 80 ? -4.547 -14.472 -12.532 1.00 90.88 80 ARG A CA 1
ATOM 632 C C . ARG A 1 80 ? -3.134 -14.198 -12.024 1.00 90.88 80 ARG A C 1
ATOM 634 O O . ARG A 1 80 ? -2.897 -13.167 -11.395 1.00 90.88 80 ARG A O 1
ATOM 641 N N . ASP A 1 81 ? -2.185 -15.088 -12.286 1.00 87.75 81 ASP A N 1
ATOM 642 C CA . ASP A 1 81 ? -0.816 -14.924 -11.790 1.00 87.75 81 ASP A CA 1
ATOM 643 C C . ASP A 1 81 ? -0.104 -13.724 -12.420 1.00 87.75 81 ASP A C 1
ATOM 645 O O . ASP A 1 81 ? 0.612 -12.990 -11.732 1.00 87.75 81 ASP A O 1
ATOM 649 N N . ILE A 1 82 ? -0.355 -13.450 -13.699 1.00 93.19 82 ILE A N 1
ATOM 650 C CA . ILE A 1 82 ? 0.183 -12.257 -14.360 1.00 93.19 82 ILE A CA 1
ATOM 651 C C . ILE A 1 82 ? -0.497 -10.982 -13.840 1.00 93.19 82 ILE A C 1
ATOM 653 O O . ILE A 1 82 ? 0.182 -9.984 -13.588 1.00 93.19 82 ILE A O 1
ATOM 657 N N . MET A 1 83 ? -1.807 -11.014 -13.586 1.00 91.31 83 MET A N 1
ATOM 658 C CA . MET A 1 83 ? -2.530 -9.888 -12.990 1.00 91.31 83 MET A CA 1
ATOM 659 C C . MET A 1 83 ? -2.011 -9.550 -11.581 1.00 91.31 83 MET A C 1
ATOM 661 O O . MET A 1 83 ? -1.872 -8.374 -11.245 1.00 91.31 83 MET A O 1
ATOM 665 N N . ARG A 1 84 ? -1.621 -10.551 -10.775 1.00 88.00 84 ARG A N 1
ATOM 666 C CA . ARG A 1 84 ? -0.933 -10.325 -9.485 1.00 88.00 84 ARG A CA 1
ATOM 667 C C . ARG A 1 84 ? 0.400 -9.598 -9.662 1.00 88.00 84 ARG A C 1
ATOM 669 O O . ARG A 1 84 ? 0.695 -8.669 -8.915 1.00 88.00 84 ARG A O 1
ATOM 676 N N . ARG A 1 85 ? 1.198 -9.972 -10.666 1.00 88.19 85 ARG A N 1
ATOM 677 C CA . ARG A 1 85 ? 2.466 -9.281 -10.974 1.00 88.19 85 ARG A CA 1
ATOM 678 C C . ARG A 1 85 ? 2.229 -7.829 -11.398 1.00 88.19 85 ARG A C 1
ATOM 680 O O . ARG A 1 85 ? 2.956 -6.941 -10.961 1.00 88.19 85 ARG A O 1
ATOM 687 N N . LEU A 1 86 ? 1.181 -7.576 -12.184 1.00 90.25 86 LEU A N 1
ATOM 688 C CA . LEU A 1 86 ? 0.760 -6.227 -12.572 1.00 90.25 86 LEU A CA 1
ATOM 689 C C . LEU A 1 86 ? 0.290 -5.380 -11.371 1.00 90.25 86 LEU A C 1
ATOM 691 O O . LEU A 1 86 ? 0.539 -4.175 -11.322 1.00 90.25 86 LEU A O 1
ATOM 695 N N . LEU A 1 87 ? -0.364 -5.987 -10.37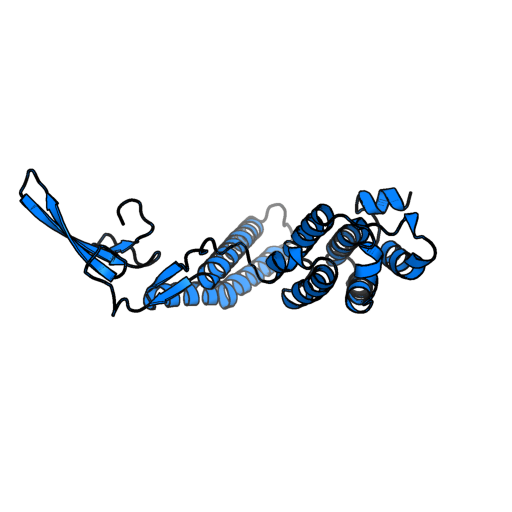9 1.00 83.75 87 LEU A N 1
ATOM 696 C CA . LEU A 1 87 ? -0.733 -5.298 -9.138 1.00 83.75 87 LEU A CA 1
ATOM 697 C C . LEU A 1 87 ? 0.505 -4.880 -8.334 1.00 83.75 87 LEU A C 1
ATOM 699 O O . LEU A 1 87 ? 0.591 -3.739 -7.868 1.00 83.75 87 LEU A O 1
ATOM 703 N N . LEU A 1 88 ? 1.479 -5.783 -8.215 1.00 83.56 88 LEU A N 1
ATOM 704 C CA . LEU A 1 88 ? 2.656 -5.609 -7.363 1.00 83.56 88 LEU A CA 1
ATOM 705 C C . LEU A 1 88 ? 3.788 -4.793 -8.004 1.00 83.56 88 LEU A C 1
ATOM 707 O O . LEU A 1 88 ? 4.662 -4.318 -7.284 1.00 83.56 88 LEU A O 1
ATOM 711 N N . THR A 1 89 ? 3.795 -4.599 -9.328 1.00 84.88 89 THR A N 1
ATOM 712 C CA . THR A 1 89 ? 4.907 -3.898 -9.992 1.00 84.88 89 THR A CA 1
ATOM 713 C C . THR A 1 89 ? 5.018 -2.427 -9.558 1.00 84.88 89 THR A C 1
ATOM 715 O O . THR A 1 89 ? 4.005 -1.726 -9.507 1.00 84.88 89 THR A O 1
ATOM 718 N N . PRO A 1 90 ? 6.223 -1.898 -9.286 1.00 81.69 90 PRO A N 1
ATOM 719 C CA . PRO A 1 90 ? 6.416 -0.473 -9.006 1.00 81.69 90 PRO A CA 1
ATOM 720 C C . PRO A 1 90 ? 6.381 0.399 -10.275 1.00 81.69 90 PRO A C 1
ATOM 722 O O . PRO A 1 90 ? 6.402 1.623 -10.184 1.00 81.69 90 PRO A O 1
ATOM 725 N N . VAL A 1 91 ? 6.323 -0.213 -11.463 1.00 84.81 91 VAL A N 1
ATOM 726 C CA . VAL A 1 91 ? 6.518 0.458 -12.758 1.00 84.81 91 VAL A CA 1
ATOM 727 C C . VAL A 1 91 ? 5.406 1.461 -13.102 1.00 84.81 91 VAL A C 1
ATOM 729 O O . VAL A 1 91 ? 5.646 2.475 -13.769 1.00 84.81 91 VAL A O 1
ATOM 732 N N . PHE A 1 92 ? 4.184 1.182 -12.652 1.00 85.44 92 PHE A N 1
ATOM 733 C CA . PHE A 1 92 ? 2.977 1.931 -12.996 1.00 85.44 92 PHE A CA 1
ATOM 734 C C . PHE A 1 92 ? 2.310 2.547 -11.767 1.00 85.44 92 PHE A C 1
ATOM 736 O O . PHE A 1 92 ? 2.340 1.982 -10.674 1.00 85.44 92 PHE A O 1
ATOM 743 N N . ASP A 1 93 ? 1.657 3.691 -11.970 1.00 80.50 93 ASP A N 1
ATOM 744 C CA . ASP A 1 93 ? 0.794 4.296 -10.960 1.00 80.50 93 ASP A CA 1
ATOM 745 C C . ASP A 1 93 ? -0.541 3.536 -10.844 1.00 80.50 93 ASP A C 1
ATOM 747 O O . ASP A 1 93 ? -0.872 2.657 -11.649 1.00 80.50 93 ASP A O 1
ATOM 751 N N . GLY A 1 94 ? -1.330 3.866 -9.820 1.00 77.12 94 GLY A N 1
ATOM 752 C CA . GLY A 1 94 ? -2.594 3.175 -9.555 1.00 77.12 94 GLY A CA 1
ATOM 753 C C . GLY A 1 94 ? -3.594 3.266 -10.712 1.00 77.12 94 GLY A C 1
ATOM 754 O O . GLY A 1 94 ? -4.286 2.290 -10.999 1.00 77.12 94 GLY A O 1
ATOM 755 N N . LEU A 1 95 ? -3.653 4.406 -11.409 1.00 76.94 95 LEU A N 1
ATOM 756 C CA . LEU A 1 95 ? -4.579 4.612 -12.524 1.00 76.94 95 LEU A CA 1
ATOM 757 C C . LEU A 1 95 ? -4.203 3.754 -13.739 1.00 76.94 95 LEU A C 1
ATOM 759 O O . LEU A 1 95 ? -5.063 3.081 -14.310 1.00 76.94 95 LEU A O 1
ATOM 763 N N . THR A 1 96 ? -2.917 3.717 -14.094 1.00 85.25 96 THR A N 1
ATOM 764 C CA . THR A 1 96 ? -2.415 2.903 -15.207 1.00 85.25 96 THR A CA 1
ATOM 765 C C . THR A 1 96 ? -2.631 1.415 -14.936 1.00 85.25 96 THR A C 1
ATOM 767 O O . THR A 1 96 ? -3.131 0.696 -15.804 1.00 85.25 96 THR A O 1
ATOM 770 N N . LYS A 1 97 ? -2.341 0.954 -13.708 1.00 88.75 97 LYS A N 1
ATOM 771 C CA . LYS A 1 97 ? -2.623 -0.428 -13.292 1.00 88.75 97 LYS A CA 1
ATOM 772 C C . LYS A 1 97 ? -4.102 -0.769 -13.451 1.00 88.75 97 LYS A C 1
ATOM 774 O O . LYS A 1 97 ? -4.421 -1.794 -14.044 1.00 88.75 97 LYS A O 1
ATOM 779 N N . ARG A 1 98 ? -5.009 0.099 -12.984 1.00 84.62 98 ARG A N 1
ATOM 780 C CA . ARG A 1 98 ? -6.467 -0.096 -13.117 1.00 84.62 98 ARG A CA 1
ATOM 781 C C . ARG A 1 98 ? -6.913 -0.208 -14.573 1.00 84.62 98 ARG A C 1
ATOM 783 O O . ARG A 1 98 ? -7.714 -1.083 -14.881 1.00 84.62 98 ARG A O 1
ATOM 790 N N . SER A 1 99 ? -6.370 0.618 -15.466 1.00 88.31 99 SER A N 1
ATOM 791 C CA . SER A 1 99 ? -6.684 0.563 -16.902 1.00 88.31 99 SER A CA 1
ATOM 792 C C . SER A 1 99 ? -6.277 -0.775 -17.535 1.00 88.31 99 SER A C 1
ATOM 794 O O . SER A 1 99 ? -7.081 -1.429 -18.201 1.00 88.31 99 SER A O 1
ATOM 796 N N . LEU A 1 100 ? -5.049 -1.235 -17.273 1.00 91.94 100 LEU A N 1
ATOM 797 C CA . LEU A 1 100 ? -4.560 -2.524 -17.773 1.00 91.94 100 LEU A CA 1
ATOM 798 C C . LEU A 1 100 ? -5.343 -3.705 -17.180 1.00 91.94 100 LEU A C 1
ATOM 800 O O . LEU A 1 100 ? -5.709 -4.629 -17.904 1.00 91.94 100 LEU A O 1
ATOM 804 N N . MET A 1 101 ? -5.677 -3.640 -15.890 1.00 90.38 101 MET A N 1
ATOM 805 C CA . MET A 1 101 ? -6.522 -4.636 -15.231 1.00 90.38 101 MET A CA 1
ATOM 806 C C . MET A 1 101 ? -7.928 -4.699 -15.828 1.00 90.38 101 MET A C 1
ATOM 808 O O . MET A 1 101 ? -8.419 -5.791 -16.083 1.00 90.38 101 MET A O 1
ATOM 812 N N . ALA A 1 102 ? -8.559 -3.558 -16.113 1.00 90.06 102 ALA A N 1
ATOM 813 C CA . ALA A 1 102 ? -9.881 -3.527 -16.737 1.00 90.06 102 ALA A CA 1
ATOM 814 C C . ALA A 1 102 ? -9.886 -4.229 -18.107 1.00 90.06 102 ALA A C 1
ATOM 816 O O . ALA A 1 102 ? -10.847 -4.912 -18.459 1.00 90.06 102 ALA A O 1
ATOM 817 N N . ARG A 1 103 ? -8.786 -4.121 -18.866 1.00 93.50 103 ARG A N 1
ATOM 818 C CA . ARG A 1 103 ? -8.612 -4.845 -20.134 1.00 93.50 103 ARG A CA 1
ATOM 819 C C . ARG A 1 103 ? -8.491 -6.355 -19.925 1.00 93.50 103 ARG A C 1
ATOM 821 O O . ARG A 1 103 ? -9.089 -7.101 -20.692 1.00 93.50 103 ARG A O 1
ATOM 828 N N . MET A 1 104 ? -7.769 -6.802 -18.895 1.00 92.81 104 MET A N 1
ATOM 829 C CA . MET A 1 104 ? -7.693 -8.226 -18.541 1.00 92.81 104 MET A CA 1
ATOM 830 C C . MET A 1 104 ? -9.042 -8.764 -18.045 1.00 92.81 104 MET A C 1
ATOM 832 O O . MET A 1 104 ? -9.455 -9.834 -18.475 1.00 92.81 104 MET A O 1
ATOM 836 N N . ILE A 1 105 ? -9.769 -8.007 -17.219 1.00 91.50 105 ILE A N 1
ATOM 837 C CA . ILE A 1 105 ? -11.098 -8.386 -16.702 1.00 91.50 105 ILE A CA 1
ATOM 838 C C . ILE A 1 105 ? -12.118 -8.527 -17.824 1.00 91.50 105 ILE A C 1
ATOM 840 O O . ILE A 1 105 ? -12.942 -9.433 -17.805 1.00 91.50 105 ILE A O 1
ATOM 844 N N . LYS A 1 106 ? -12.041 -7.670 -18.845 1.00 91.31 106 LYS A N 1
ATOM 845 C CA . LYS A 1 106 ? -12.895 -7.798 -20.028 1.00 91.31 106 LYS A CA 1
ATOM 846 C C . LYS A 1 106 ? -12.728 -9.156 -20.731 1.00 91.31 106 LYS A C 1
ATOM 848 O O . LYS A 1 106 ? -13.675 -9.618 -21.358 1.00 91.31 106 LYS A O 1
ATOM 853 N N . LEU A 1 107 ? -11.544 -9.770 -20.650 1.00 92.06 107 LEU A N 1
ATOM 854 C CA . LEU A 1 107 ? -11.267 -11.105 -21.195 1.00 92.06 107 LEU A CA 1
ATOM 855 C C . LEU A 1 107 ? -11.598 -12.219 -20.198 1.00 92.06 107 LEU A C 1
ATOM 857 O O . LEU A 1 107 ? -12.055 -13.280 -20.609 1.00 92.06 107 LEU A O 1
ATOM 861 N N . TYR A 1 108 ? -11.380 -11.959 -18.908 1.00 92.62 108 TYR A N 1
ATOM 862 C CA . TYR A 1 108 ? -11.566 -12.902 -17.809 1.00 92.62 108 TYR A CA 1
ATOM 863 C C . TYR A 1 108 ? -12.422 -12.265 -16.706 1.00 92.62 108 TYR A C 1
ATOM 865 O O . TYR A 1 108 ? -11.872 -11.741 -15.728 1.00 92.62 108 TYR A O 1
ATOM 873 N N . PRO A 1 109 ? -13.761 -12.279 -16.842 1.00 89.69 109 PRO A N 1
ATOM 874 C CA . PRO A 1 109 ? -14.656 -11.678 -15.856 1.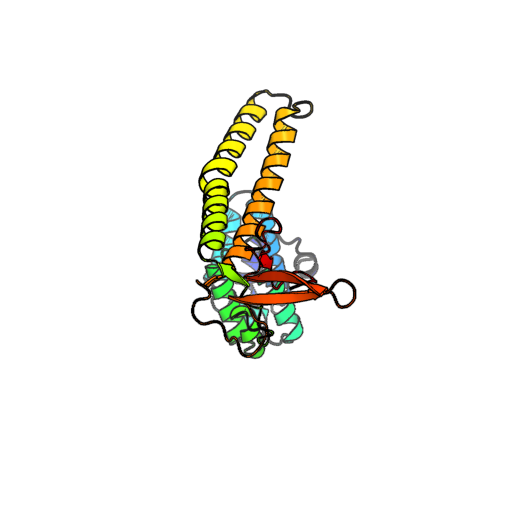00 89.69 109 PRO A CA 1
ATOM 875 C C . PRO A 1 109 ? -14.477 -12.257 -14.447 1.00 89.69 109 PRO A C 1
ATOM 877 O O . PRO A 1 109 ? -14.673 -11.543 -13.469 1.00 89.69 109 PRO A O 1
ATOM 880 N N . GLU A 1 110 ? -14.019 -13.509 -14.309 1.00 87.06 110 GLU A N 1
ATOM 881 C CA . GLU A 1 110 ? -13.761 -14.113 -12.993 1.00 87.06 110 GLU A CA 1
ATOM 882 C C . GLU A 1 110 ? -12.624 -13.421 -12.222 1.00 87.06 110 GLU A C 1
ATOM 884 O O . GLU A 1 110 ? -12.475 -13.630 -11.019 1.00 87.06 110 GLU A O 1
ATOM 889 N N . LEU A 1 111 ? -11.809 -12.602 -12.897 1.00 87.00 111 LEU A N 1
ATOM 890 C CA . LEU A 1 111 ? -10.739 -11.818 -12.282 1.00 87.00 111 LEU A CA 1
ATOM 891 C C . LEU A 1 111 ? -11.195 -10.421 -11.842 1.00 87.00 111 LEU A C 1
ATOM 893 O O . LEU A 1 111 ? -10.383 -9.673 -11.300 1.00 87.00 111 LEU A O 1
ATOM 897 N N . GLU A 1 112 ? -12.465 -10.048 -12.042 1.00 83.88 112 GLU A N 1
ATOM 898 C CA . GLU A 1 112 ? -13.008 -8.747 -11.616 1.00 83.88 112 GLU A CA 1
ATOM 899 C C . GLU A 1 112 ? -12.708 -8.471 -10.142 1.00 83.88 112 GLU A C 1
ATOM 901 O O . GLU A 1 112 ? -12.268 -7.380 -9.768 1.00 83.88 112 GLU A O 1
ATOM 906 N N . SER A 1 113 ? -12.825 -9.525 -9.339 1.00 74.62 113 SER A N 1
ATOM 907 C CA . SER A 1 113 ? -12.577 -9.515 -7.909 1.00 74.62 113 SER A CA 1
ATOM 908 C C . SER A 1 113 ? -11.147 -9.067 -7.548 1.00 74.62 113 SER A C 1
ATOM 910 O O . SER A 1 113 ? -10.900 -8.461 -6.509 1.00 74.62 113 SER A O 1
ATOM 912 N N . MET A 1 114 ? -10.186 -9.258 -8.452 1.00 75.31 114 MET A N 1
ATOM 913 C CA . MET A 1 114 ? -8.800 -8.845 -8.247 1.00 75.31 114 MET A CA 1
ATOM 914 C C . MET A 1 114 ? -8.555 -7.353 -8.485 1.00 75.31 114 MET A C 1
ATOM 916 O O . MET A 1 114 ? -7.627 -6.806 -7.892 1.00 75.31 114 MET A O 1
ATOM 920 N N . ALA A 1 115 ? -9.336 -6.682 -9.342 1.00 65.25 115 ALA A N 1
ATOM 921 C CA . ALA A 1 115 ? -9.171 -5.240 -9.580 1.00 65.25 115 ALA A CA 1
ATOM 922 C C . ALA A 1 115 ? -10.073 -4.379 -8.701 1.00 65.25 115 ALA A C 1
ATOM 924 O O . ALA A 1 115 ? -9.718 -3.238 -8.405 1.00 65.25 115 ALA A O 1
ATOM 925 N N . THR A 1 116 ? -11.224 -4.912 -8.291 1.00 59.12 116 THR A N 1
ATOM 926 C CA . THR A 1 116 ? -12.117 -4.259 -7.327 1.00 59.12 116 THR A CA 1
ATOM 927 C C . THR A 1 116 ? -11.607 -4.385 -5.893 1.00 59.12 116 THR A C 1
ATOM 929 O O . THR A 1 116 ? -12.122 -3.714 -5.006 1.00 59.12 116 THR A O 1
ATOM 932 N N . GLY A 1 117 ? -10.577 -5.209 -5.658 1.00 49.91 117 GLY A N 1
ATOM 933 C CA . GLY A 1 117 ? -10.164 -5.578 -4.309 1.00 49.91 117 GLY A CA 1
ATOM 934 C C . GLY A 1 117 ? -11.159 -6.524 -3.636 1.00 49.91 117 GLY A C 1
ATOM 935 O O . GLY A 1 117 ? -11.034 -6.758 -2.438 1.00 49.91 117 GLY A O 1
ATOM 936 N N . ALA A 1 118 ? -12.114 -7.090 -4.385 1.00 37.19 118 ALA A N 1
ATOM 937 C CA . ALA A 1 118 ? -12.935 -8.176 -3.894 1.00 37.19 118 ALA A CA 1
ATOM 938 C C . ALA A 1 118 ? -12.102 -9.472 -3.819 1.00 37.19 118 ALA A C 1
ATOM 940 O O . ALA A 1 118 ? -12.184 -10.400 -4.625 1.00 37.19 118 ALA A O 1
ATOM 941 N N . GLN A 1 119 ? -11.368 -9.597 -2.720 1.00 36.84 119 GLN A N 1
ATOM 942 C CA . GLN A 1 119 ? -11.576 -10.808 -1.939 1.00 36.84 119 GLN A CA 1
ATOM 943 C C . GLN A 1 119 ? -13.107 -10.991 -1.758 1.00 36.84 119 GLN A C 1
ATOM 945 O O . GLN A 1 119 ? -13.841 -9.995 -1.789 1.00 36.84 119 GLN A O 1
ATOM 950 N N . PRO A 1 120 ? -13.656 -12.202 -1.532 1.00 34.06 120 PRO A N 1
ATOM 951 C CA . PRO A 1 120 ? -14.871 -12.217 -0.713 1.00 34.06 120 PRO A CA 1
ATOM 952 C C . PRO A 1 120 ? -14.596 -11.257 0.449 1.00 34.06 120 PRO A C 1
ATOM 954 O O . PRO A 1 120 ? -13.460 -11.230 0.921 1.00 34.06 120 PRO A O 1
ATOM 957 N N . GLU A 1 121 ? -15.540 -10.414 0.849 1.00 36.22 121 GLU A N 1
ATOM 958 C CA . GLU A 1 121 ? -15.396 -9.744 2.134 1.00 36.22 121 GLU A CA 1
ATOM 959 C C . GLU A 1 121 ? -15.290 -10.841 3.223 1.00 36.22 121 GLU A C 1
ATOM 961 O O . GLU A 1 121 ? -16.229 -11.113 3.959 1.00 36.22 121 GLU A O 1
ATOM 966 N N . GLU A 1 122 ? -14.122 -11.461 3.407 1.00 37.91 122 GLU A N 1
ATOM 967 C CA . GLU A 1 122 ? -13.459 -11.265 4.671 1.00 37.91 122 GLU A CA 1
ATOM 968 C C . GLU A 1 122 ? -13.456 -9.758 4.806 1.00 37.91 122 GLU A C 1
ATOM 970 O O . GLU A 1 122 ? -12.771 -9.062 4.057 1.00 37.91 122 GLU A O 1
ATOM 975 N N . LYS A 1 123 ? -14.358 -9.243 5.645 1.00 39.19 123 LYS A N 1
ATOM 976 C CA . LYS A 1 123 ? -14.198 -7.930 6.243 1.00 39.19 123 LYS A CA 1
ATOM 977 C C . LYS A 1 123 ? -12.694 -7.768 6.463 1.00 39.19 123 LYS A C 1
ATOM 979 O O . LYS A 1 123 ? -12.160 -8.367 7.391 1.00 39.19 123 LYS A O 1
ATOM 984 N N . ALA A 1 124 ? -11.996 -7.016 5.613 1.00 43.56 124 ALA A N 1
ATOM 985 C CA . ALA A 1 124 ? -10.761 -6.402 6.042 1.00 43.56 124 ALA A CA 1
ATOM 986 C C . ALA A 1 124 ? -11.274 -5.492 7.143 1.00 43.56 124 ALA A C 1
ATOM 988 O O . ALA A 1 124 ? -11.881 -4.468 6.826 1.00 43.56 124 ALA A O 1
ATOM 989 N N . GLU A 1 125 ? -11.254 -5.993 8.383 1.00 53.16 125 GLU A N 1
ATOM 990 C CA . GLU A 1 125 ? -11.932 -5.382 9.513 1.00 53.16 125 GLU A CA 1
ATOM 991 C C . GLU A 1 125 ? -11.530 -3.922 9.490 1.00 53.16 125 GLU A C 1
ATOM 993 O O . GLU A 1 125 ? -10.356 -3.583 9.651 1.00 53.16 125 GLU A O 1
ATOM 998 N N . SER A 1 126 ? -12.488 -3.066 9.127 1.00 68.62 126 SER A N 1
ATOM 999 C CA . SER A 1 126 ? -12.236 -1.643 9.040 1.00 68.62 126 SER A CA 1
ATOM 1000 C C . SER A 1 126 ? -11.681 -1.255 10.392 1.00 68.62 126 SER A C 1
ATOM 1002 O O . SER A 1 126 ? -12.337 -1.502 11.404 1.00 68.62 126 SER A O 1
ATOM 1004 N N . LEU A 1 127 ? -10.464 -0.728 10.421 1.00 84.69 127 LEU A N 1
ATOM 1005 C CA . LEU A 1 127 ? -9.769 -0.550 11.677 1.00 84.69 127 LEU A CA 1
ATOM 1006 C C . LEU A 1 127 ? -10.444 0.603 12.423 1.00 84.69 127 LEU A C 1
ATOM 1008 O O . LEU A 1 127 ? -10.215 1.771 12.105 1.00 84.69 127 LEU A O 1
ATOM 1012 N N . ILE A 1 128 ? -11.325 0.274 13.368 1.00 89.50 128 ILE A N 1
ATOM 1013 C CA . ILE A 1 128 ? -12.074 1.272 14.134 1.00 89.50 128 ILE A CA 1
ATOM 1014 C C . ILE A 1 128 ? -11.117 1.957 15.105 1.00 89.50 128 ILE A C 1
ATOM 1016 O O . ILE A 1 128 ? -10.411 1.298 15.871 1.00 89.50 128 ILE A O 1
ATOM 1020 N N . VAL A 1 129 ? -11.074 3.283 15.047 1.00 92.75 129 VAL A N 1
ATOM 1021 C CA . VAL A 1 129 ? -10.154 4.124 15.821 1.00 92.75 129 VAL A CA 1
ATOM 1022 C C . VAL A 1 129 ? -10.850 5.421 16.214 1.00 92.75 129 VAL A C 1
ATOM 1024 O O . VAL A 1 129 ? -11.763 5.872 15.521 1.00 92.75 129 VAL A O 1
ATOM 1027 N N . SER A 1 130 ? -10.411 6.070 17.289 1.00 91.94 130 SER A N 1
ATOM 1028 C CA . SER A 1 130 ? -10.909 7.409 17.599 1.00 91.94 130 SER A CA 1
ATOM 1029 C C . SER A 1 130 ? -10.486 8.418 16.528 1.00 91.94 130 SER A C 1
ATOM 1031 O O . SER A 1 130 ? -9.392 8.332 15.954 1.00 91.94 130 SER A O 1
ATOM 1033 N N . TRP A 1 131 ? -11.310 9.447 16.312 1.00 90.94 131 TRP A N 1
ATOM 1034 C CA . TRP A 1 131 ? -10.926 10.602 15.488 1.00 90.94 131 TRP A CA 1
ATOM 1035 C C . TRP A 1 131 ? -9.598 11.225 15.929 1.00 90.94 131 TRP A C 1
ATOM 1037 O O . TRP A 1 131 ? -8.796 11.643 15.094 1.00 90.94 131 TRP A O 1
ATOM 1047 N N . SER A 1 132 ? -9.338 11.246 17.239 1.00 91.25 132 SER A N 1
ATOM 1048 C CA . SER A 1 132 ? -8.104 11.804 17.791 1.00 91.25 132 SER A CA 1
ATOM 1049 C C . SER A 1 132 ? -6.870 11.003 17.358 1.00 91.25 132 SER A C 1
ATOM 1051 O O . SER A 1 132 ? -5.876 11.583 16.917 1.00 91.25 132 SER A O 1
ATOM 1053 N N . SER A 1 133 ? -6.943 9.672 17.406 1.00 93.75 133 SER A N 1
ATOM 1054 C CA . SER A 1 133 ? -5.855 8.775 17.015 1.00 93.75 133 SER A CA 1
ATOM 1055 C C . SER A 1 133 ? -5.642 8.725 15.508 1.00 93.75 133 SER A C 1
ATOM 1057 O O . SER A 1 133 ? -4.495 8.619 15.060 1.00 93.75 133 SER A O 1
ATOM 1059 N N . LEU A 1 134 ? -6.721 8.836 14.728 1.00 92.50 134 LEU A N 1
ATOM 1060 C CA . LEU A 1 134 ? -6.648 8.968 13.276 1.00 92.50 134 LEU A CA 1
ATOM 1061 C C . LEU A 1 134 ? -5.916 10.255 12.883 1.00 92.50 134 LEU A C 1
ATOM 1063 O O . LEU A 1 134 ? -4.952 10.206 12.120 1.00 92.50 134 LEU A O 1
ATOM 1067 N N . HIS A 1 135 ? -6.305 11.386 13.476 1.00 93.38 135 HIS A N 1
ATOM 1068 C CA . HIS A 1 135 ? -5.685 12.678 13.195 1.00 93.38 135 HIS A CA 1
ATOM 1069 C C . HIS A 1 135 ? -4.199 12.694 13.588 1.00 93.38 135 HIS A C 1
ATOM 1071 O O . HIS A 1 135 ? -3.370 13.153 12.806 1.00 93.38 135 HIS A O 1
ATOM 1077 N N . LYS A 1 136 ? -3.824 12.118 14.741 1.00 95.00 136 LYS A N 1
ATOM 1078 C CA . LYS A 1 136 ? -2.410 11.987 15.147 1.00 95.00 136 LYS A CA 1
ATOM 1079 C C . LYS A 1 136 ? -1.563 11.251 14.102 1.00 95.00 136 LYS A C 1
ATOM 1081 O O . LYS A 1 136 ? -0.483 11.719 13.755 1.00 95.00 136 LYS A O 1
ATOM 1086 N N . ARG A 1 137 ? -2.047 10.122 13.570 1.00 95.00 137 ARG A N 1
ATOM 1087 C CA . ARG A 1 137 ? -1.323 9.360 12.533 1.00 95.00 137 ARG A CA 1
ATOM 1088 C C . ARG A 1 137 ? -1.292 10.072 11.188 1.00 95.00 137 ARG A C 1
ATOM 1090 O O . ARG A 1 137 ? -0.299 9.966 10.475 1.00 95.00 137 ARG A O 1
ATOM 1097 N N . GLN A 1 138 ? -2.342 10.814 10.850 1.00 92.81 138 GLN A N 1
ATOM 1098 C CA . GLN A 1 138 ? -2.359 11.633 9.643 1.00 92.81 138 GLN A CA 1
ATOM 1099 C C . GLN A 1 138 ? -1.330 12.770 9.724 1.00 92.81 138 GLN A C 1
ATOM 1101 O O . GLN A 1 138 ? -0.578 12.975 8.776 1.00 92.81 138 GLN A O 1
ATOM 1106 N N . GLN A 1 139 ? -1.212 13.424 10.882 1.00 96.62 139 GLN A N 1
ATOM 1107 C CA . GLN A 1 139 ? -0.169 14.423 11.133 1.00 96.62 139 GLN A CA 1
ATOM 1108 C C . GLN A 1 139 ? 1.238 13.818 11.080 1.00 96.62 139 GLN A C 1
ATOM 1110 O O . GLN A 1 139 ? 2.126 14.401 10.462 1.00 96.62 139 GLN A O 1
ATOM 1115 N N . GLU A 1 140 ? 1.448 12.641 11.682 1.00 96.75 140 GLU A N 1
ATOM 1116 C CA . GLU A 1 140 ? 2.729 11.925 11.603 1.00 96.75 140 GLU A CA 1
ATOM 1117 C C . GLU A 1 140 ? 3.102 11.621 10.143 1.00 96.75 140 GLU A C 1
ATOM 1119 O O . GLU A 1 140 ? 4.233 11.864 9.715 1.00 96.75 140 GLU A O 1
ATOM 1124 N N . TYR A 1 141 ? 2.139 11.132 9.359 1.00 96.00 141 TYR A N 1
ATOM 1125 C CA . TYR A 1 141 ? 2.326 10.849 7.941 1.00 96.00 141 TYR A CA 1
ATOM 1126 C C . TYR A 1 141 ? 2.698 12.109 7.147 1.00 96.00 141 TYR A C 1
ATOM 1128 O O . TYR A 1 141 ? 3.685 12.108 6.407 1.00 96.00 141 TYR A O 1
ATOM 1136 N N . GLU A 1 142 ? 1.956 13.201 7.333 1.00 94.12 142 GLU A N 1
ATOM 1137 C CA . GLU A 1 142 ? 2.235 14.482 6.680 1.00 94.12 142 GLU A CA 1
ATOM 1138 C C . GLU A 1 142 ? 3.607 15.038 7.064 1.00 94.12 142 GLU A C 1
ATOM 1140 O O . GLU A 1 142 ? 4.325 15.554 6.208 1.00 94.12 142 GLU A O 1
ATOM 1145 N N . GLU A 1 143 ? 4.013 14.909 8.326 1.00 97.62 143 GLU A N 1
ATOM 1146 C CA . GLU A 1 143 ? 5.339 15.316 8.778 1.00 97.62 143 GLU A CA 1
ATOM 1147 C C . GLU A 1 143 ? 6.444 14.498 8.091 1.00 97.62 143 GLU A C 1
ATOM 1149 O O . GLU A 1 143 ? 7.438 15.059 7.618 1.00 97.62 143 GLU A O 1
ATOM 1154 N N . ILE A 1 144 ? 6.268 13.177 7.984 1.00 96.25 144 ILE A N 1
ATOM 1155 C CA . ILE A 1 144 ? 7.231 12.296 7.315 1.00 96.25 144 ILE A CA 1
ATOM 1156 C C . ILE A 1 144 ? 7.374 12.667 5.838 1.00 96.25 144 ILE A C 1
ATOM 1158 O O . ILE A 1 144 ? 8.496 12.827 5.350 1.00 96.25 144 ILE A O 1
ATOM 1162 N N . VAL A 1 145 ? 6.253 12.827 5.135 1.00 92.44 145 VAL A N 1
ATOM 1163 C CA . VAL A 1 145 ? 6.239 13.074 3.688 1.00 92.44 145 VAL A CA 1
ATOM 1164 C C . VAL A 1 145 ? 6.708 14.482 3.345 1.00 92.44 145 VAL A C 1
ATOM 1166 O O . VAL A 1 145 ? 7.538 14.643 2.451 1.00 92.44 145 VAL A O 1
ATOM 1169 N N . ASN A 1 146 ? 6.205 15.495 4.050 1.00 95.25 146 ASN A N 1
ATOM 1170 C CA . ASN A 1 146 ? 6.401 16.891 3.662 1.00 95.25 146 ASN A CA 1
ATOM 1171 C C . ASN A 1 146 ? 7.629 17.538 4.312 1.00 95.25 146 ASN A C 1
ATOM 1173 O O . ASN A 1 146 ? 8.089 18.568 3.822 1.00 95.25 146 ASN A O 1
ATOM 1177 N N . LYS A 1 147 ? 8.165 16.970 5.403 1.00 97.38 147 LYS A N 1
ATOM 1178 C CA . LYS A 1 147 ? 9.327 17.530 6.115 1.00 97.38 147 LYS A CA 1
ATOM 1179 C C . LYS A 1 147 ? 10.505 16.561 6.157 1.00 97.38 147 LYS A C 1
ATOM 1181 O O . LYS A 1 147 ? 11.538 16.845 5.554 1.00 97.38 147 LYS A O 1
ATOM 1186 N N . LYS A 1 148 ? 10.341 15.402 6.804 1.00 96.94 148 LYS A N 1
ATOM 1187 C CA . LYS A 1 148 ? 11.468 14.509 7.142 1.00 96.94 148 LYS A CA 1
ATOM 1188 C C . LYS A 1 148 ? 12.136 13.892 5.909 1.00 96.94 148 LYS A C 1
ATOM 1190 O O . LYS A 1 148 ? 13.359 13.873 5.823 1.00 96.94 148 LYS A O 1
ATOM 1195 N N . ILE A 1 149 ? 11.364 13.403 4.934 1.00 95.50 149 ILE A N 1
ATOM 1196 C CA . ILE A 1 149 ? 11.919 12.821 3.696 1.00 95.50 149 ILE A CA 1
ATOM 1197 C C . ILE A 1 149 ? 12.663 13.876 2.848 1.00 95.50 149 ILE A C 1
ATOM 1199 O O . ILE A 1 149 ? 13.788 13.593 2.414 1.00 95.50 149 ILE A O 1
ATOM 1203 N N . PRO A 1 150 ? 12.102 15.079 2.602 1.00 97.06 150 PRO A N 1
ATOM 1204 C CA . PRO A 1 150 ? 12.827 16.161 1.937 1.00 97.06 150 PRO A CA 1
ATOM 1205 C C . PRO A 1 150 ? 14.113 16.579 2.658 1.00 97.06 150 PRO A C 1
ATOM 1207 O O . PRO A 1 150 ? 15.148 16.736 2.009 1.00 97.06 150 PRO A O 1
ATOM 1210 N N . GLU A 1 151 ? 14.071 16.721 3.983 1.00 97.31 151 GLU A N 1
ATOM 1211 C CA . GLU A 1 151 ? 15.232 17.077 4.806 1.00 97.31 151 GLU A CA 1
ATOM 1212 C C . GLU A 1 151 ? 16.338 16.023 4.699 1.00 97.31 151 GLU A C 1
ATOM 1214 O O . GLU A 1 151 ? 17.452 16.337 4.278 1.00 97.31 151 GLU A O 1
ATOM 1219 N N . ASN A 1 152 ? 16.003 14.752 4.925 1.00 96.75 152 ASN A N 1
ATOM 1220 C CA . ASN A 1 152 ? 16.942 13.645 4.780 1.00 96.75 152 ASN A CA 1
ATOM 1221 C C . ASN A 1 152 ? 17.525 13.549 3.356 1.00 96.75 152 ASN A C 1
ATOM 1223 O O . ASN A 1 152 ? 18.701 13.241 3.167 1.00 96.75 152 ASN A O 1
ATOM 1227 N N . SER A 1 153 ? 16.735 13.872 2.328 1.00 93.88 153 SER A N 1
ATOM 1228 C CA . SER A 1 153 ? 17.230 13.917 0.946 1.00 93.88 153 SER A CA 1
ATOM 1229 C C . SER A 1 153 ? 18.277 15.018 0.741 1.00 93.88 153 SER A C 1
ATOM 1231 O O . SER A 1 153 ? 19.246 14.805 0.006 1.00 93.88 153 SER A O 1
ATOM 1233 N N . ARG A 1 154 ? 18.128 16.172 1.410 1.00 95.00 154 ARG A N 1
ATOM 1234 C CA . ARG A 1 154 ? 19.152 17.229 1.416 1.00 95.00 154 ARG A CA 1
ATOM 1235 C C . ARG A 1 154 ? 20.406 16.785 2.163 1.00 95.00 154 ARG A C 1
ATOM 1237 O O . ARG A 1 154 ? 21.495 16.979 1.630 1.00 95.00 154 ARG A O 1
ATOM 1244 N N . GLU A 1 155 ? 20.268 16.152 3.326 1.00 92.06 155 GLU A N 1
ATOM 1245 C CA . GLU A 1 155 ? 21.400 15.616 4.101 1.00 92.06 155 GLU A CA 1
ATOM 1246 C C . GLU A 1 155 ? 22.228 14.621 3.286 1.00 92.06 155 GLU A C 1
ATOM 1248 O O . GLU A 1 155 ? 23.450 14.733 3.227 1.00 92.06 155 GLU A O 1
ATOM 1253 N N . ILE A 1 156 ? 21.573 13.698 2.573 1.00 91.06 156 ILE A N 1
ATOM 1254 C CA . ILE A 1 156 ? 22.245 12.754 1.668 1.00 91.06 156 ILE A CA 1
ATOM 1255 C C . ILE A 1 156 ? 23.007 13.500 0.568 1.00 91.06 156 ILE A C 1
ATOM 1257 O O . ILE A 1 156 ? 24.111 13.093 0.200 1.00 91.06 156 ILE A O 1
ATOM 1261 N N . GLY A 1 157 ? 22.423 14.570 0.020 1.00 90.75 157 GLY A N 1
ATOM 1262 C CA . GLY A 1 157 ? 23.067 15.408 -0.990 1.00 90.75 157 GLY A CA 1
ATOM 1263 C C . GLY A 1 157 ? 24.323 16.104 -0.461 1.00 90.75 157 GLY A C 1
ATOM 1264 O O . GLY A 1 157 ? 25.358 16.079 -1.126 1.00 90.75 157 GLY A O 1
ATOM 1265 N N . VAL A 1 158 ? 24.256 16.657 0.753 1.00 87.81 158 VAL A N 1
ATOM 1266 C CA . VAL A 1 158 ? 25.393 17.293 1.437 1.00 87.81 158 VAL A CA 1
ATOM 1267 C C . VAL A 1 158 ? 26.473 16.261 1.760 1.00 87.81 158 VAL A C 1
ATOM 1269 O O . VAL A 1 158 ? 27.621 16.437 1.357 1.00 87.81 158 VAL A O 1
ATOM 1272 N N . ALA A 1 159 ? 26.106 15.135 2.376 1.00 86.75 159 ALA A N 1
ATOM 1273 C CA . ALA A 1 159 ? 27.024 14.044 2.693 1.00 86.75 159 ALA A CA 1
ATOM 1274 C C . ALA A 1 159 ? 27.743 13.507 1.440 1.00 86.75 159 ALA A C 1
ATOM 1276 O O . ALA A 1 159 ? 28.930 13.187 1.482 1.00 86.75 159 ALA A O 1
ATOM 1277 N N . ARG A 1 160 ? 27.051 13.476 0.290 1.00 84.50 160 ARG A N 1
ATOM 1278 C CA . ARG A 1 160 ? 27.634 13.054 -0.989 1.00 84.50 160 ARG A CA 1
ATOM 1279 C C . ARG A 1 160 ? 28.730 14.000 -1.493 1.00 84.50 160 ARG A C 1
ATOM 1281 O O . ARG A 1 160 ? 29.637 13.553 -2.190 1.00 84.50 160 ARG A O 1
ATOM 1288 N N . SER A 1 161 ? 28.653 15.289 -1.163 1.00 82.62 161 SER A N 1
ATOM 1289 C CA . SER A 1 161 ? 29.605 16.294 -1.653 1.00 82.62 161 SER A CA 1
ATOM 1290 C C . SER A 1 161 ? 31.008 16.183 -1.039 1.00 82.62 161 SER A C 1
ATOM 1292 O O . SER A 1 161 ? 31.956 16.711 -1.611 1.00 82.62 161 SER A O 1
ATOM 1294 N N . TYR A 1 162 ? 31.174 15.435 0.059 1.00 77.88 162 TYR A N 1
ATOM 1295 C CA . TYR A 1 162 ? 32.462 15.247 0.743 1.00 77.88 162 TYR A CA 1
ATOM 1296 C C . TYR A 1 162 ? 33.403 14.216 0.084 1.00 77.88 162 TYR A C 1
ATOM 1298 O O . TYR A 1 162 ? 34.489 13.957 0.596 1.00 77.88 162 TYR A O 1
ATOM 1306 N N . GLY A 1 163 ? 33.039 13.657 -1.076 1.00 68.44 163 GLY A N 1
ATOM 1307 C CA . GLY A 1 163 ? 33.969 12.961 -1.976 1.00 68.44 163 GLY A CA 1
ATOM 1308 C C . GLY A 1 163 ? 34.223 11.484 -1.657 1.00 68.44 163 GLY A C 1
ATOM 1309 O O . GLY A 1 163 ? 33.964 10.642 -2.516 1.00 68.44 163 GLY A O 1
ATOM 1310 N N . ASP A 1 164 ? 34.681 11.138 -0.449 1.00 72.44 164 ASP A N 1
ATOM 1311 C CA . ASP A 1 164 ? 34.970 9.735 -0.102 1.00 72.44 164 ASP A CA 1
ATOM 1312 C C . ASP A 1 164 ? 33.772 9.028 0.552 1.00 72.44 164 ASP A C 1
ATOM 1314 O O . ASP A 1 164 ? 33.609 8.966 1.769 1.00 72.44 164 ASP A O 1
ATOM 1318 N N . LEU A 1 165 ? 32.890 8.481 -0.285 1.00 65.19 165 LEU A N 1
ATOM 1319 C CA . LEU A 1 165 ? 31.633 7.855 0.144 1.00 65.19 165 LEU A CA 1
ATOM 1320 C C . LEU A 1 165 ? 31.818 6.490 0.822 1.00 65.19 165 LEU A C 1
ATOM 1322 O O . LEU A 1 165 ? 30.875 5.985 1.439 1.00 65.19 165 LEU A O 1
ATOM 1326 N N . ARG A 1 166 ? 32.989 5.851 0.678 1.00 62.22 166 ARG A N 1
ATOM 1327 C CA . ARG A 1 166 ? 33.220 4.507 1.231 1.00 62.22 166 ARG A CA 1
ATOM 1328 C C . ARG A 1 166 ? 33.451 4.546 2.740 1.00 62.22 166 ARG A C 1
ATOM 1330 O O . ARG A 1 166 ? 32.986 3.633 3.431 1.00 62.22 166 ARG A O 1
ATOM 1337 N N . GLU A 1 167 ? 34.064 5.612 3.246 1.00 68.75 167 GLU A N 1
ATOM 1338 C CA . GLU A 1 167 ? 34.318 5.825 4.678 1.00 68.75 167 GLU A CA 1
ATOM 1339 C C . GLU A 1 167 ? 33.351 6.816 5.342 1.00 68.75 167 GLU A C 1
ATOM 1341 O O . GLU A 1 167 ? 33.263 6.846 6.564 1.00 68.75 167 GLU A O 1
ATOM 1346 N N . ASN A 1 168 ? 32.564 7.566 4.565 1.00 80.25 168 ASN A N 1
ATOM 1347 C CA . ASN A 1 168 ? 31.640 8.568 5.095 1.00 80.25 168 ASN A CA 1
ATOM 1348 C C . ASN A 1 168 ? 30.492 7.931 5.910 1.00 80.25 168 ASN A C 1
ATOM 1350 O O . ASN A 1 168 ? 29.548 7.339 5.365 1.00 80.25 168 ASN A O 1
ATOM 1354 N N . PHE A 1 169 ? 30.593 8.039 7.236 1.00 85.81 169 PHE A N 1
ATOM 1355 C CA . PHE A 1 169 ? 29.617 7.511 8.187 1.00 85.81 169 PHE A CA 1
ATOM 1356 C C . PHE A 1 169 ? 28.288 8.267 8.104 1.00 85.81 169 PHE A C 1
ATOM 1358 O O . PHE A 1 169 ? 27.228 7.640 8.164 1.00 85.81 169 PHE A O 1
ATOM 1365 N N . GLU A 1 170 ? 28.330 9.581 7.882 1.00 85.88 170 GLU A N 1
ATOM 1366 C CA . GLU A 1 170 ? 27.157 10.442 7.750 1.00 85.88 170 GLU A CA 1
ATOM 1367 C C . GLU A 1 170 ? 26.297 10.040 6.544 1.00 85.88 170 GLU A C 1
ATOM 1369 O O . GLU A 1 170 ? 25.074 9.958 6.644 1.00 85.88 170 GLU A O 1
ATOM 1374 N N . PHE A 1 171 ? 26.917 9.693 5.415 1.00 88.50 171 PHE A N 1
ATOM 1375 C CA . PHE A 1 171 ? 26.218 9.231 4.218 1.00 88.50 171 PHE A CA 1
ATOM 1376 C C . PHE A 1 171 ? 25.503 7.895 4.455 1.00 88.50 171 PHE A C 1
ATOM 1378 O O . PHE A 1 171 ? 24.343 7.729 4.062 1.00 88.50 171 PHE A O 1
ATOM 1385 N N . LYS A 1 172 ? 26.175 6.940 5.113 1.00 89.94 172 LYS A N 1
ATOM 1386 C CA . LYS A 1 172 ? 25.588 5.631 5.449 1.00 89.94 172 LYS A CA 1
ATOM 1387 C C . LYS A 1 172 ? 24.417 5.787 6.419 1.00 89.94 172 LYS A C 1
ATOM 1389 O O . LYS A 1 172 ? 23.355 5.213 6.174 1.00 89.94 172 LYS A O 1
ATOM 1394 N N . ALA A 1 173 ? 24.583 6.601 7.461 1.00 91.62 173 ALA A N 1
ATOM 1395 C CA . ALA A 1 173 ? 23.531 6.897 8.429 1.00 91.62 173 ALA A CA 1
ATOM 1396 C C . ALA A 1 173 ? 22.323 7.573 7.761 1.00 91.62 173 ALA A C 1
ATOM 1398 O O . ALA A 1 173 ? 21.190 7.123 7.935 1.00 91.62 173 ALA A O 1
ATOM 1399 N N . ALA A 1 174 ? 22.556 8.580 6.913 1.00 92.81 174 ALA A N 1
ATOM 1400 C CA . ALA A 1 174 ? 21.491 9.274 6.195 1.00 92.81 174 ALA A CA 1
ATOM 1401 C C . ALA A 1 174 ? 20.724 8.333 5.248 1.00 92.81 174 ALA A C 1
ATOM 1403 O O . ALA A 1 174 ? 19.499 8.409 5.155 1.00 92.81 174 ALA A O 1
ATOM 1404 N N . LYS A 1 175 ? 21.414 7.388 4.593 1.00 92.69 175 LYS A N 1
ATOM 1405 C CA . LYS A 1 175 ? 20.786 6.351 3.759 1.00 92.69 175 LYS A CA 1
ATOM 1406 C C . LYS A 1 175 ? 19.970 5.338 4.557 1.00 92.69 175 LYS A C 1
ATOM 1408 O O . LYS A 1 175 ? 18.894 4.942 4.111 1.00 92.69 175 LYS A O 1
ATOM 1413 N N . GLN A 1 176 ? 20.449 4.931 5.728 1.00 94.62 176 GLN A N 1
ATOM 1414 C CA . GLN A 1 176 ? 19.683 4.070 6.625 1.00 94.62 176 GLN A CA 1
ATOM 1415 C C . GLN A 1 176 ? 18.423 4.787 7.122 1.00 94.62 176 GLN A C 1
ATOM 1417 O O . GLN A 1 176 ? 17.338 4.206 7.097 1.00 94.62 176 GLN A O 1
ATOM 1422 N N . MET A 1 177 ? 18.544 6.063 7.494 1.00 95.50 177 MET A N 1
ATOM 1423 C CA . MET A 1 177 ? 17.407 6.887 7.898 1.00 95.50 177 MET A CA 1
ATOM 1424 C C . MET A 1 177 ? 16.382 7.029 6.766 1.00 95.50 177 MET A C 1
ATOM 1426 O O . MET A 1 177 ? 15.184 6.880 7.001 1.00 95.50 177 MET A O 1
ATOM 1430 N N . GLN A 1 178 ? 16.835 7.197 5.518 1.00 93.56 178 GLN A N 1
ATOM 1431 C CA . GLN A 1 178 ? 15.960 7.195 4.342 1.00 93.56 178 GLN A CA 1
ATOM 1432 C C . GLN A 1 178 ? 15.120 5.915 4.249 1.00 93.56 178 GLN A C 1
ATOM 1434 O O . GLN A 1 178 ? 13.917 5.978 4.000 1.00 93.56 178 GLN A O 1
ATOM 1439 N N . ALA A 1 179 ? 15.739 4.750 4.468 1.00 92.81 179 ALA A N 1
ATOM 1440 C CA . ALA A 1 179 ? 15.040 3.468 4.438 1.00 92.81 179 ALA A CA 1
ATOM 1441 C C . ALA A 1 179 ? 14.008 3.344 5.573 1.00 92.81 179 ALA A C 1
ATOM 1443 O O . ALA A 1 179 ? 12.906 2.845 5.345 1.00 92.81 179 ALA A O 1
ATOM 1444 N N . VAL A 1 180 ? 14.335 3.834 6.775 1.00 96.25 180 VAL A N 1
ATOM 1445 C CA . VAL A 1 180 ? 13.406 3.874 7.917 1.00 96.25 180 VAL A CA 1
ATOM 1446 C C . VAL A 1 180 ? 12.206 4.774 7.614 1.00 96.25 180 VAL A C 1
ATOM 1448 O O . VAL A 1 180 ? 11.067 4.346 7.796 1.00 96.25 180 VAL A O 1
ATOM 1451 N N . LEU A 1 181 ? 12.440 5.981 7.089 1.00 95.25 181 LEU A N 1
ATOM 1452 C CA . LEU A 1 181 ? 11.378 6.926 6.730 1.00 95.25 181 LEU A CA 1
ATOM 1453 C C . LEU A 1 181 ? 10.454 6.367 5.642 1.00 95.25 181 LEU A C 1
ATOM 1455 O O . LEU A 1 181 ? 9.236 6.470 5.766 1.00 95.25 181 LEU A O 1
ATOM 1459 N N . MET A 1 182 ? 11.010 5.738 4.603 1.00 90.31 182 MET A N 1
ATOM 1460 C CA . MET A 1 182 ? 10.215 5.136 3.526 1.00 90.31 182 MET A CA 1
ATOM 1461 C C . MET A 1 182 ? 9.388 3.942 4.010 1.00 90.31 182 MET A C 1
ATOM 1463 O O . MET A 1 182 ? 8.224 3.817 3.629 1.00 90.31 182 MET A O 1
ATOM 1467 N N . ARG A 1 183 ? 9.949 3.094 4.885 1.00 92.19 183 ARG A N 1
ATOM 1468 C CA . ARG A 1 183 ? 9.192 2.002 5.514 1.00 92.19 183 ARG A CA 1
ATOM 1469 C C . ARG A 1 183 ? 8.033 2.557 6.338 1.00 92.19 183 ARG A C 1
ATOM 1471 O O . ARG A 1 183 ? 6.894 2.154 6.125 1.00 92.19 183 ARG A O 1
ATOM 1478 N N . ARG A 1 184 ? 8.310 3.526 7.217 1.00 94.12 184 ARG A N 1
ATOM 1479 C CA . ARG A 1 184 ? 7.291 4.130 8.082 1.00 94.12 184 ARG A CA 1
ATOM 1480 C C . ARG A 1 184 ? 6.189 4.817 7.280 1.00 94.12 184 ARG A C 1
ATOM 1482 O O . ARG A 1 184 ? 5.018 4.687 7.620 1.00 94.12 184 ARG A O 1
ATOM 1489 N N . LYS A 1 185 ? 6.553 5.503 6.193 1.00 92.25 185 LYS A N 1
ATOM 1490 C CA . LYS A 1 185 ? 5.597 6.084 5.247 1.00 92.25 185 LYS A CA 1
ATOM 1491 C C . LYS A 1 185 ? 4.645 5.010 4.706 1.00 92.25 185 LYS A C 1
ATOM 1493 O O . LYS A 1 185 ? 3.437 5.184 4.809 1.00 92.25 185 LYS A O 1
ATOM 1498 N N . SER A 1 186 ? 5.181 3.907 4.180 1.00 84.69 186 SER A N 1
ATOM 1499 C CA . SER A 1 186 ? 4.375 2.822 3.605 1.00 84.69 186 SER A CA 1
ATOM 1500 C C . SER A 1 186 ? 3.468 2.147 4.639 1.00 84.69 186 SER A C 1
ATOM 1502 O O . SER A 1 186 ? 2.331 1.804 4.318 1.00 84.69 186 SER A O 1
ATOM 1504 N N . GLU A 1 187 ? 3.954 1.956 5.868 1.00 85.75 187 GLU A N 1
ATOM 1505 C CA . GLU A 1 187 ? 3.151 1.436 6.982 1.00 85.75 187 GLU A CA 1
ATOM 1506 C C . GLU A 1 187 ? 1.977 2.371 7.296 1.00 85.75 187 GLU A C 1
ATOM 1508 O O . GLU A 1 187 ? 0.834 1.923 7.357 1.00 85.75 187 GLU A O 1
ATOM 1513 N N . LEU A 1 188 ? 2.240 3.675 7.441 1.00 89.12 188 LEU A N 1
ATOM 1514 C CA . LEU A 1 188 ? 1.208 4.672 7.729 1.00 89.12 188 LEU A CA 1
ATOM 1515 C C . LEU A 1 188 ? 0.195 4.808 6.587 1.00 89.12 188 LEU A C 1
ATOM 1517 O O . LEU A 1 188 ? -0.996 4.876 6.866 1.00 89.12 188 LEU A O 1
ATOM 1521 N N . GLU A 1 189 ? 0.626 4.794 5.321 1.00 85.62 189 GLU A N 1
ATOM 1522 C CA . GLU A 1 189 ? -0.283 4.799 4.161 1.00 85.62 189 GLU A CA 1
ATOM 1523 C C . GLU A 1 189 ? -1.245 3.610 4.213 1.00 85.62 189 GLU A C 1
ATOM 1525 O O . GLU A 1 189 ? -2.457 3.778 4.059 1.00 85.62 189 GLU A O 1
ATOM 1530 N N . HIS A 1 190 ? -0.718 2.412 4.482 1.00 84.12 190 HIS A N 1
ATOM 1531 C CA . HIS A 1 190 ? -1.530 1.207 4.598 1.00 84.12 190 HIS A CA 1
ATOM 1532 C C . HIS A 1 190 ? -2.496 1.289 5.786 1.00 84.12 190 HIS A C 1
ATOM 1534 O O . HIS A 1 190 ? -3.688 1.028 5.639 1.00 84.12 190 HIS A O 1
ATOM 1540 N N . MET A 1 191 ? -2.009 1.694 6.956 1.00 86.50 191 MET A N 1
ATOM 1541 C CA . MET A 1 191 ? -2.814 1.847 8.167 1.00 86.50 191 MET A CA 1
ATOM 1542 C C . MET A 1 191 ? -3.945 2.872 7.993 1.00 86.50 191 MET A C 1
ATOM 1544 O O . MET A 1 191 ? -5.092 2.589 8.333 1.00 86.50 191 MET A O 1
ATOM 1548 N N . LEU A 1 192 ? -3.643 4.047 7.433 1.00 87.75 192 LEU A N 1
ATOM 1549 C CA . LEU A 1 192 ? -4.613 5.123 7.208 1.00 87.75 192 LEU A CA 1
ATOM 1550 C C . LEU A 1 192 ? -5.672 4.742 6.167 1.00 87.75 192 LEU A C 1
ATOM 1552 O O . LEU A 1 192 ? -6.830 5.117 6.319 1.00 87.75 192 LEU A O 1
ATOM 1556 N N . HIS A 1 193 ? -5.309 3.959 5.147 1.00 86.94 193 HIS A N 1
ATOM 1557 C CA . HIS A 1 193 ? -6.254 3.473 4.138 1.00 86.94 193 HIS A CA 1
ATOM 1558 C C . HIS A 1 193 ? -7.385 2.618 4.747 1.00 86.94 193 HIS A C 1
ATOM 1560 O O . HIS A 1 193 ? -8.556 2.745 4.365 1.00 86.94 193 HIS A O 1
ATOM 1566 N N . HIS A 1 194 ? -7.050 1.772 5.725 1.00 86.44 194 HIS A N 1
ATOM 1567 C CA . HIS A 1 194 ? -7.987 0.828 6.346 1.00 86.44 194 HIS A CA 1
ATOM 1568 C C . HIS A 1 194 ? -8.694 1.386 7.588 1.00 86.44 194 HIS A C 1
ATOM 1570 O O . HIS A 1 194 ? -9.698 0.824 8.024 1.00 86.44 194 HIS A O 1
ATOM 1576 N N . ALA A 1 195 ? -8.210 2.494 8.149 1.00 87.19 195 ALA A N 1
ATOM 1577 C CA . ALA A 1 195 ? -8.771 3.070 9.361 1.00 87.19 195 ALA A CA 1
ATOM 1578 C C . ALA A 1 195 ? -10.095 3.805 9.137 1.00 87.19 195 ALA A C 1
ATOM 1580 O O . ALA A 1 195 ? -10.315 4.461 8.114 1.00 87.19 195 ALA A O 1
ATOM 1581 N N . ARG A 1 196 ? -10.988 3.705 10.123 1.00 85.81 196 ARG A N 1
ATOM 1582 C CA . ARG A 1 196 ? -12.268 4.417 10.172 1.00 85.81 196 ARG A CA 1
ATOM 1583 C C . ARG A 1 196 ? -12.410 5.106 11.525 1.00 85.81 196 ARG A C 1
ATOM 1585 O O . ARG A 1 196 ? -12.387 4.455 12.566 1.00 85.81 196 ARG A O 1
ATOM 1592 N N . GLY A 1 197 ? -12.522 6.433 11.482 1.00 87.94 197 GLY A N 1
ATOM 1593 C CA . GLY A 1 197 ? -12.695 7.274 12.662 1.00 87.94 197 GLY A CA 1
ATOM 1594 C C . GLY A 1 197 ? -14.111 7.183 13.230 1.00 87.94 197 GLY A C 1
ATOM 1595 O O . GLY A 1 197 ? -15.082 7.171 12.475 1.00 87.94 197 GLY A O 1
ATOM 1596 N N . THR A 1 198 ? -14.226 7.145 14.554 1.00 88.69 198 THR A N 1
ATOM 1597 C CA . THR A 1 198 ? -15.496 7.217 15.288 1.00 88.69 198 THR A CA 1
ATOM 1598 C C . THR A 1 198 ? -15.329 8.013 16.588 1.00 88.69 198 THR A C 1
ATOM 1600 O O . THR A 1 198 ? -14.210 8.234 17.061 1.00 88.69 198 THR A O 1
ATOM 1603 N N . ASP A 1 199 ? -16.443 8.479 17.147 1.00 85.56 199 ASP A N 1
ATOM 1604 C CA . ASP A 1 199 ? -16.536 9.093 18.477 1.00 85.56 199 ASP A CA 1
ATOM 1605 C C . ASP A 1 199 ? -17.093 8.129 19.541 1.00 85.56 199 ASP A C 1
ATOM 1607 O O . ASP A 1 199 ? -17.206 8.504 20.705 1.00 85.56 199 ASP A O 1
ATOM 1611 N N . PHE A 1 200 ? -17.422 6.895 19.138 1.00 86.00 200 PHE A N 1
ATOM 1612 C CA . PHE A 1 200 ? -17.994 5.837 19.979 1.00 86.00 200 PHE A CA 1
ATOM 1613 C C . PHE A 1 200 ? -19.340 6.187 20.640 1.00 86.00 200 PHE A C 1
ATOM 1615 O O . PHE A 1 200 ? -19.780 5.485 21.546 1.00 86.00 200 PHE A O 1
ATOM 1622 N N . SER A 1 201 ? -20.027 7.234 20.176 1.00 78.12 201 SER A N 1
ATOM 1623 C CA . SER A 1 201 ? -21.219 7.793 20.834 1.00 78.12 201 SER A CA 1
ATOM 1624 C C . SER A 1 201 ? -22.447 6.872 20.858 1.00 78.12 201 SER A C 1
ATOM 1626 O O . SER A 1 201 ? -23.335 7.071 21.682 1.00 78.12 201 SER A O 1
ATOM 1628 N N . ASN A 1 202 ? -22.497 5.854 19.991 1.00 76.06 202 ASN A N 1
ATOM 1629 C CA . ASN A 1 202 ? -23.637 4.943 19.826 1.00 76.06 202 ASN A CA 1
ATOM 1630 C C . ASN A 1 202 ? -23.249 3.468 20.031 1.00 76.06 202 ASN A C 1
ATOM 1632 O O . ASN A 1 202 ? -23.708 2.598 19.289 1.00 76.06 202 ASN A O 1
ATOM 1636 N N . ALA A 1 203 ? -22.355 3.186 20.981 1.00 79.81 203 ALA A N 1
ATOM 1637 C CA . ALA A 1 203 ? -21.966 1.814 21.295 1.00 79.81 203 ALA A CA 1
ATOM 1638 C C . ALA A 1 203 ? -23.158 1.005 21.840 1.00 79.81 203 ALA A C 1
ATOM 1640 O O . ALA A 1 203 ? -23.924 1.492 22.674 1.00 79.81 203 ALA A O 1
ATOM 1641 N N . ASP A 1 204 ? -23.302 -0.235 21.373 1.00 78.00 204 ASP A N 1
ATOM 1642 C CA . ASP A 1 204 ? -24.257 -1.186 21.936 1.00 78.00 204 ASP A CA 1
ATOM 1643 C C . ASP A 1 204 ? -23.745 -1.648 23.305 1.00 78.00 204 ASP A C 1
ATOM 1645 O O . ASP A 1 204 ? -22.668 -2.222 23.412 1.00 78.00 204 ASP A O 1
ATOM 1649 N N . THR A 1 205 ? -24.503 -1.372 24.364 1.00 82.56 205 THR A N 1
ATOM 1650 C CA . THR A 1 205 ? -24.131 -1.717 25.743 1.00 82.56 205 THR A CA 1
ATOM 1651 C C . THR A 1 205 ? -24.715 -3.048 26.208 1.00 82.56 205 THR A C 1
ATOM 1653 O O . THR A 1 205 ? -24.505 -3.444 27.354 1.00 82.56 205 THR A O 1
ATOM 1656 N N . THR A 1 206 ? -25.449 -3.761 25.347 1.00 81.94 206 THR A N 1
ATOM 1657 C CA . THR A 1 206 ? -25.985 -5.093 25.670 1.00 81.94 206 THR A CA 1
ATOM 1658 C C . THR A 1 206 ? -24.907 -6.176 25.672 1.00 81.94 206 THR A C 1
ATOM 1660 O O . THR A 1 206 ? -25.092 -7.228 26.286 1.00 81.94 206 THR A O 1
ATOM 1663 N N . GLN A 1 207 ? -23.778 -5.918 25.010 1.00 82.50 207 GLN A N 1
ATOM 1664 C CA . GLN A 1 207 ? -22.595 -6.770 24.972 1.00 82.50 207 GLN A CA 1
ATOM 1665 C C . GLN A 1 207 ? -21.345 -5.905 25.131 1.00 82.50 207 GLN A C 1
ATOM 1667 O O . GLN A 1 207 ? -21.372 -4.704 24.880 1.00 82.50 207 GLN A O 1
ATOM 1672 N N . ILE A 1 208 ? -20.236 -6.515 25.548 1.00 82.94 208 ILE A N 1
ATOM 1673 C CA . ILE A 1 208 ? -18.949 -5.818 25.595 1.00 82.94 208 ILE A CA 1
ATOM 1674 C C . ILE A 1 208 ? -18.499 -5.590 24.151 1.00 82.94 208 ILE A C 1
ATOM 1676 O O . ILE A 1 208 ? -18.205 -6.540 23.427 1.00 82.94 208 ILE A O 1
ATOM 1680 N N . SER A 1 209 ? -18.477 -4.329 23.727 1.00 83.19 209 SER A N 1
ATOM 1681 C CA . SER A 1 209 ? -18.049 -3.921 22.391 1.00 83.19 209 SER A CA 1
ATOM 1682 C C . SER A 1 209 ? -17.177 -2.669 22.437 1.00 83.19 209 SER A C 1
ATOM 1684 O O . SER A 1 209 ? -16.997 -2.035 23.477 1.00 83.19 209 SER A O 1
ATOM 1686 N N . ILE A 1 210 ? -16.667 -2.259 21.279 1.00 86.94 210 ILE A N 1
ATOM 1687 C CA . ILE A 1 210 ? -15.934 -0.999 21.141 1.00 86.94 210 ILE A CA 1
ATOM 1688 C C . ILE A 1 210 ? -16.827 0.169 21.594 1.00 86.94 210 ILE A C 1
ATOM 1690 O O . ILE A 1 210 ? -17.979 0.274 21.175 1.00 86.94 210 ILE A O 1
ATOM 1694 N N . GLY A 1 211 ? -16.287 1.044 22.440 1.00 86.81 211 GLY A N 1
ATOM 1695 C CA . GLY A 1 211 ? -16.985 2.165 23.069 1.00 86.81 211 GLY A CA 1
ATOM 1696 C C . GLY A 1 211 ? -17.611 1.851 24.431 1.00 86.81 211 GLY A C 1
ATOM 1697 O O . GLY A 1 211 ? -18.172 2.754 25.047 1.00 86.81 211 GLY A O 1
ATOM 1698 N N . THR A 1 212 ? -17.526 0.607 24.916 1.00 89.44 212 THR A N 1
ATOM 1699 C CA . THR A 1 212 ? -18.095 0.219 26.218 1.00 89.44 212 THR A CA 1
ATOM 1700 C C . THR A 1 212 ? -17.106 0.403 27.370 1.00 89.44 212 THR A C 1
ATOM 1702 O O . THR A 1 212 ? -15.886 0.337 27.197 1.00 89.44 212 THR A O 1
ATOM 1705 N N . ILE A 1 213 ? -17.651 0.638 28.566 1.00 91.44 213 ILE A N 1
ATOM 1706 C CA . ILE A 1 213 ? -16.912 0.637 29.831 1.00 91.44 213 ILE A CA 1
ATOM 1707 C C . ILE A 1 213 ? -17.321 -0.620 30.589 1.00 91.44 213 ILE A C 1
ATOM 1709 O O . ILE A 1 213 ? -18.511 -0.855 30.804 1.00 91.44 213 ILE A O 1
ATOM 1713 N N . VAL A 1 214 ? -16.338 -1.416 30.992 1.00 91.00 214 VAL A N 1
ATOM 1714 C CA . VAL A 1 214 ? -16.532 -2.656 31.744 1.00 91.00 214 VAL A CA 1
ATOM 1715 C C . VAL A 1 214 ? -15.918 -2.527 33.125 1.00 91.00 214 VAL A C 1
ATOM 1717 O O . VAL A 1 214 ? -14.831 -1.978 33.273 1.00 91.00 214 VAL A O 1
ATOM 1720 N N . THR A 1 215 ? -16.598 -3.060 34.134 1.00 91.69 215 THR A N 1
ATOM 1721 C CA . THR A 1 215 ? -16.068 -3.161 35.494 1.00 91.69 215 THR A CA 1
ATOM 1722 C C . THR A 1 215 ? -15.806 -4.627 35.793 1.00 91.69 215 THR A C 1
ATOM 1724 O O . THR A 1 215 ? -16.718 -5.454 35.762 1.00 91.69 215 THR A O 1
ATOM 1727 N N . LEU A 1 216 ? -14.544 -4.951 36.040 1.00 89.94 216 LEU A N 1
ATOM 1728 C CA . LEU A 1 216 ? -14.090 -6.274 36.429 1.00 89.94 216 LEU A CA 1
ATOM 1729 C C . LEU A 1 216 ? -14.027 -6.330 37.949 1.00 89.94 216 LEU A C 1
ATOM 1731 O O . LEU A 1 216 ? -13.513 -5.410 38.579 1.00 89.94 216 LEU A O 1
ATOM 1735 N N . ARG A 1 217 ? -14.533 -7.417 38.529 1.00 92.69 217 ARG A N 1
ATOM 1736 C CA . ARG A 1 217 ? -14.428 -7.685 39.961 1.00 92.69 217 ARG A CA 1
ATOM 1737 C C . ARG A 1 217 ? -13.587 -8.928 40.186 1.00 92.69 217 ARG A C 1
ATOM 1739 O O . ARG A 1 217 ? -13.925 -10.000 39.685 1.00 92.69 217 ARG A O 1
ATOM 1746 N N . GLU A 1 218 ? -12.516 -8.792 40.955 1.00 90.69 218 GLU A N 1
ATOM 1747 C CA . GLU A 1 218 ? -11.683 -9.924 41.343 1.00 90.69 218 GLU A CA 1
ATOM 1748 C C . GLU A 1 218 ? -12.453 -10.827 42.318 1.00 90.69 218 GLU A C 1
ATOM 1750 O O . GLU A 1 218 ? -13.021 -10.360 43.308 1.00 90.69 218 GLU A O 1
ATOM 1755 N N . VAL A 1 219 ? -12.490 -12.131 42.032 1.00 90.19 219 VAL A N 1
ATOM 1756 C CA . VAL A 1 219 ? -13.304 -13.103 42.785 1.00 90.19 219 VAL A CA 1
ATOM 1757 C C . VAL A 1 219 ? -12.805 -13.268 44.223 1.00 90.19 219 VAL A C 1
ATOM 1759 O O . VAL A 1 219 ? -13.619 -13.386 45.138 1.00 90.19 219 VAL A O 1
ATOM 1762 N N . ASP A 1 220 ? -11.487 -13.231 44.425 1.00 91.50 220 ASP A N 1
ATOM 1763 C CA . ASP A 1 220 ? -10.865 -13.531 45.717 1.00 91.50 220 ASP A CA 1
ATOM 1764 C C . ASP A 1 220 ? -10.806 -12.313 46.650 1.00 91.50 220 ASP A C 1
ATOM 1766 O O . ASP A 1 220 ? -11.097 -12.423 47.842 1.00 91.50 220 ASP A O 1
ATOM 1770 N N . SER A 1 221 ? -10.442 -11.140 46.123 1.00 91.62 221 SER A N 1
ATOM 1771 C CA . SER A 1 221 ? -10.285 -9.914 46.921 1.00 91.62 221 SER A CA 1
ATOM 1772 C C . SER A 1 221 ? -11.546 -9.045 46.954 1.00 91.62 221 SER A C 1
ATOM 1774 O O . SER A 1 221 ? -11.703 -8.206 47.843 1.00 91.62 221 SER A O 1
ATOM 1776 N N . GLY A 1 222 ? -12.444 -9.224 45.981 1.00 90.25 222 GLY A N 1
ATOM 1777 C CA . GLY A 1 222 ? -13.604 -8.369 45.774 1.00 90.25 222 GLY A CA 1
ATOM 1778 C C . GLY A 1 222 ? -13.282 -6.977 45.225 1.00 90.25 222 GLY A C 1
ATOM 1779 O O . GLY A 1 222 ? -14.212 -6.177 45.145 1.00 90.25 222 GLY A O 1
ATOM 1780 N N . GLN A 1 223 ? -12.025 -6.680 44.868 1.00 92.69 223 GLN A N 1
ATOM 1781 C CA . GLN A 1 223 ? -11.636 -5.401 44.268 1.00 92.69 223 GLN A CA 1
ATOM 1782 C C . GLN A 1 223 ? -12.267 -5.219 42.889 1.00 92.69 223 GLN A C 1
ATOM 1784 O O . GLN A 1 223 ? -12.406 -6.179 42.130 1.00 92.69 223 GLN A O 1
ATOM 1789 N N . GLU A 1 224 ? -12.644 -3.981 42.578 1.00 93.25 224 GLU A N 1
ATOM 1790 C CA . GLU A 1 224 ? -13.249 -3.603 41.305 1.00 93.25 224 GLU A CA 1
ATOM 1791 C C . GLU A 1 224 ? -12.319 -2.670 40.529 1.00 93.25 224 GLU A C 1
ATOM 1793 O O . GLU A 1 224 ? -11.832 -1.675 41.065 1.00 93.25 224 GLU A O 1
ATOM 1798 N N . GLU A 1 225 ? -12.113 -2.968 39.249 1.00 92.44 225 GLU A N 1
ATOM 1799 C CA . GLU A 1 225 ? -11.366 -2.132 38.312 1.00 92.44 225 GLU A CA 1
ATOM 1800 C C . GLU A 1 225 ? -12.205 -1.885 37.062 1.00 92.44 225 GLU A C 1
ATOM 1802 O O . GLU A 1 225 ? -12.864 -2.792 36.554 1.00 92.44 225 GLU A O 1
ATOM 1807 N N . SER A 1 226 ? -12.198 -0.653 36.552 1.00 92.94 226 SER A N 1
ATOM 1808 C CA . SER A 1 226 ? -12.956 -0.293 35.351 1.00 92.94 226 SER A CA 1
ATOM 1809 C C . SER A 1 226 ? -12.035 -0.037 34.169 1.00 92.94 226 SER A C 1
ATOM 1811 O O . SER A 1 226 ? -11.047 0.680 34.298 1.00 92.94 226 SER A O 1
ATOM 1813 N N . TYR A 1 227 ? -12.400 -0.581 33.012 1.00 92.00 227 TYR A N 1
ATOM 1814 C CA . TYR A 1 227 ? -11.666 -0.462 31.760 1.00 92.00 227 TYR A CA 1
ATOM 1815 C C . TYR A 1 227 ? -12.578 0.048 30.648 1.00 92.00 227 TYR A C 1
ATOM 1817 O O . TYR A 1 227 ? -13.752 -0.311 30.576 1.00 92.00 227 TYR A O 1
ATOM 1825 N N . THR A 1 228 ? -12.034 0.876 29.760 1.00 92.12 228 THR A N 1
ATOM 1826 C CA . THR A 1 228 ? -12.746 1.359 28.568 1.00 92.12 228 THR A CA 1
ATOM 1827 C C . THR A 1 228 ? -12.206 0.649 27.336 1.00 92.12 228 THR A C 1
ATOM 1829 O O . THR A 1 228 ? -11.018 0.762 27.041 1.00 92.12 228 THR A O 1
ATOM 1832 N N . VAL A 1 229 ? -13.061 -0.054 26.595 1.00 90.06 229 VAL A N 1
ATOM 1833 C CA . VAL A 1 229 ? -12.673 -0.739 25.355 1.00 90.06 229 VAL A CA 1
ATOM 1834 C C . VAL A 1 229 ? -12.841 0.2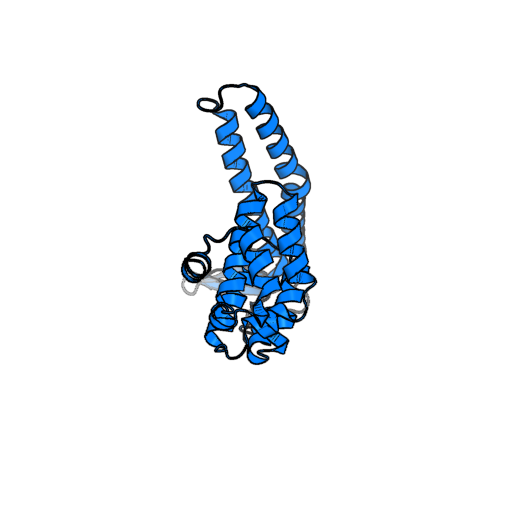28 24.189 1.00 90.06 229 VAL A C 1
ATOM 1836 O O . VAL A 1 229 ? -13.963 0.558 23.817 1.00 90.06 229 VAL A O 1
ATOM 1839 N N . LEU A 1 230 ? -11.744 0.707 23.604 1.00 91.75 230 LEU A N 1
ATOM 1840 C CA . LEU A 1 230 ? -11.746 1.634 22.467 1.00 91.75 230 LEU A CA 1
ATOM 1841 C C . LEU A 1 230 ? -11.100 1.006 21.224 1.00 91.75 230 LEU A C 1
ATOM 1843 O O . LEU A 1 230 ? -10.870 -0.201 21.144 1.00 91.75 230 LEU A O 1
ATOM 1847 N N . GLY A 1 231 ? -10.866 1.839 20.210 1.00 90.06 231 GLY A N 1
ATOM 1848 C CA . GLY A 1 231 ? -10.329 1.440 18.923 1.00 90.06 231 GLY A CA 1
ATOM 1849 C C . GLY A 1 231 ? -8.883 0.942 18.971 1.00 90.06 231 GLY A C 1
ATOM 1850 O O . GLY A 1 231 ? -8.157 1.094 19.955 1.00 90.06 231 GLY A O 1
ATOM 1851 N N . ALA A 1 232 ? -8.440 0.398 17.838 1.00 90.12 232 ALA A N 1
ATOM 1852 C CA . ALA A 1 232 ? -7.159 -0.293 17.668 1.00 90.12 232 ALA A CA 1
ATOM 1853 C C . ALA A 1 232 ? -5.939 0.526 18.124 1.00 90.12 232 ALA A C 1
ATOM 1855 O O . ALA A 1 232 ? -4.886 -0.001 18.476 1.00 90.12 232 ALA A O 1
ATOM 1856 N N . TRP A 1 233 ? -6.083 1.845 18.065 1.00 92.94 233 TRP A N 1
ATOM 1857 C CA . TRP A 1 233 ? -5.034 2.838 18.222 1.00 92.94 233 TRP A CA 1
ATOM 1858 C C . TRP A 1 233 ? -5.138 3.659 19.499 1.00 92.94 233 TRP A C 1
ATOM 1860 O O . TRP A 1 233 ? -4.321 4.558 19.695 1.00 92.94 233 TRP A O 1
ATOM 1870 N N . ASP A 1 234 ? -6.153 3.377 20.309 1.00 91.75 234 ASP A N 1
ATOM 1871 C CA . ASP A 1 234 ? -6.564 4.208 21.435 1.00 91.75 234 ASP A CA 1
ATOM 1872 C C . ASP A 1 234 ? -6.095 3.653 22.783 1.00 91.75 234 ASP A C 1
ATOM 1874 O O . ASP A 1 234 ? -6.342 4.282 23.804 1.00 91.75 234 ASP A O 1
ATOM 1878 N N . GLY A 1 235 ? -5.417 2.498 22.788 1.00 91.31 235 G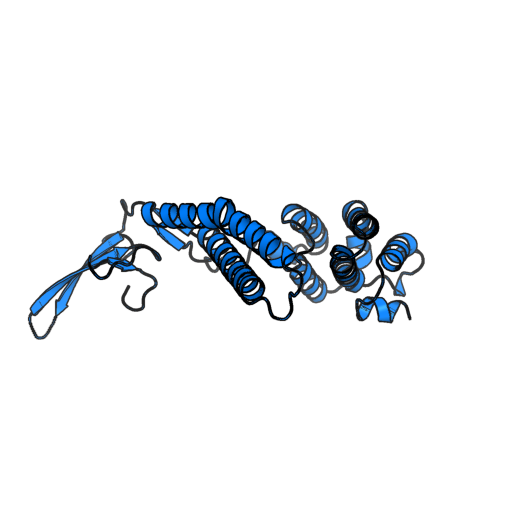LY A N 1
ATOM 1879 C CA . GLY A 1 235 ? -4.917 1.860 24.004 1.00 91.31 235 GLY A CA 1
ATOM 1880 C C . GLY A 1 235 ? -4.024 2.794 24.824 1.00 91.31 235 GLY A C 1
ATOM 1881 O O . GLY A 1 235 ? -3.032 3.321 24.318 1.00 91.31 235 GLY A O 1
ATOM 1882 N N . ASP A 1 236 ? -4.382 2.965 26.091 1.00 91.75 236 ASP A N 1
ATOM 1883 C CA . ASP A 1 236 ? -3.698 3.809 27.068 1.00 91.75 236 ASP A CA 1
ATOM 1884 C C . ASP A 1 236 ? -3.839 3.151 28.456 1.00 91.75 236 ASP A C 1
ATOM 1886 O O . ASP A 1 236 ? -4.846 3.358 29.144 1.00 91.75 236 ASP A O 1
ATOM 1890 N N . PRO A 1 237 ? -2.862 2.316 28.865 1.00 88.19 237 PRO A N 1
ATOM 1891 C CA . PRO A 1 237 ? -2.913 1.593 30.134 1.00 88.19 237 PRO A CA 1
ATOM 1892 C C . PRO A 1 237 ? -2.992 2.504 31.362 1.00 88.19 237 PRO A C 1
ATOM 1894 O O . PRO A 1 237 ? -3.638 2.140 32.338 1.00 88.19 237 PRO A O 1
ATOM 1897 N N . GLU A 1 238 ? -2.388 3.698 31.313 1.00 91.06 238 GLU A N 1
ATOM 1898 C CA . GLU A 1 238 ? -2.423 4.659 32.426 1.00 91.06 238 GLU A CA 1
ATOM 1899 C C . GLU A 1 238 ? -3.832 5.219 32.654 1.00 91.06 238 GLU A C 1
ATOM 1901 O O . GLU A 1 238 ? -4.176 5.633 33.759 1.00 91.06 238 GLU A O 1
ATOM 1906 N N . ARG A 1 239 ? -4.660 5.221 31.604 1.00 91.12 239 ARG A N 1
ATOM 1907 C CA . ARG A 1 239 ? -6.061 5.657 31.646 1.00 91.12 239 ARG A CA 1
ATOM 1908 C C . ARG A 1 239 ? -7.052 4.498 31.667 1.00 91.12 239 ARG A C 1
ATOM 1910 O O . ARG A 1 239 ? -8.244 4.735 31.486 1.00 91.12 239 ARG A O 1
ATOM 1917 N N . HIS A 1 240 ? -6.577 3.266 31.859 1.00 91.50 240 HIS A N 1
ATOM 1918 C CA . HIS A 1 240 ? -7.389 2.050 31.772 1.00 91.50 240 HIS A CA 1
ATOM 1919 C C . HIS A 1 240 ? -8.154 1.922 30.440 1.00 91.50 240 HIS A C 1
ATOM 1921 O O . HIS A 1 240 ? -9.273 1.408 30.390 1.00 91.50 240 HIS A O 1
ATOM 1927 N N . ILE A 1 241 ? -7.560 2.390 29.339 1.00 92.00 241 ILE A N 1
ATOM 1928 C CA . ILE A 1 241 ? -8.118 2.242 27.994 1.00 92.00 241 ILE A CA 1
ATOM 1929 C C . ILE A 1 241 ? -7.464 1.042 27.316 1.00 92.00 241 ILE A C 1
ATOM 1931 O O . ILE A 1 241 ? -6.248 1.004 27.118 1.00 92.00 241 ILE A O 1
ATOM 1935 N N . ILE A 1 242 ? -8.285 0.080 26.912 1.00 90.31 242 ILE A N 1
ATOM 1936 C CA . ILE A 1 242 ? -7.868 -1.140 26.229 1.00 90.31 242 ILE A CA 1
ATOM 1937 C C . ILE A 1 242 ? -8.264 -1.035 24.758 1.00 90.31 242 ILE A C 1
ATOM 1939 O O . ILE A 1 242 ? -9.371 -0.621 24.421 1.00 90.31 242 ILE A O 1
ATOM 1943 N N . SER A 1 243 ? -7.350 -1.405 23.866 1.00 88.38 243 SER A N 1
ATOM 1944 C CA . SER A 1 243 ? -7.656 -1.556 22.442 1.00 88.38 243 SER A CA 1
ATOM 1945 C C . SER A 1 243 ? -8.293 -2.923 22.206 1.00 88.38 243 SER A C 1
ATOM 1947 O O . SER A 1 243 ? -7.740 -3.933 22.647 1.00 88.38 243 SER A O 1
ATOM 1949 N N . TYR A 1 244 ? -9.394 -2.963 21.450 1.00 84.62 244 TYR A N 1
ATOM 1950 C CA . TYR A 1 244 ? -10.090 -4.211 21.092 1.00 84.62 244 TYR A CA 1
ATOM 1951 C C . TYR A 1 244 ? -9.226 -5.215 20.303 1.00 84.62 244 TYR A C 1
ATOM 1953 O O . TYR A 1 244 ? -9.629 -6.347 20.085 1.00 84.62 244 TYR A O 1
ATOM 1961 N N . GLN A 1 245 ? -8.053 -4.801 19.812 1.00 83.00 245 GLN A N 1
ATOM 1962 C CA . GLN A 1 245 ? -7.123 -5.694 19.110 1.00 83.00 245 GLN A CA 1
ATOM 1963 C C . GLN A 1 245 ? -6.102 -6.361 20.037 1.00 83.00 245 GLN A C 1
ATOM 1965 O O . GLN A 1 245 ? -5.250 -7.124 19.580 1.00 83.00 245 GLN A O 1
ATOM 1970 N N . THR A 1 246 ? -6.112 -6.026 21.325 1.00 79.88 246 THR A N 1
ATOM 1971 C CA . THR A 1 246 ? -5.198 -6.628 22.300 1.00 79.88 246 THR A CA 1
ATOM 1972 C C . THR A 1 246 ? -5.792 -7.915 22.856 1.00 79.88 246 THR A C 1
ATOM 1974 O O . THR A 1 246 ? -6.999 -8.061 22.888 1.00 79.88 246 THR A O 1
ATOM 1977 N N . ALA A 1 247 ? -4.964 -8.839 23.352 1.00 70.12 247 ALA A N 1
ATOM 1978 C CA . ALA A 1 247 ? -5.446 -10.119 23.892 1.00 70.12 247 ALA A CA 1
ATOM 1979 C C . ALA A 1 247 ? -6.407 -9.993 25.098 1.00 70.12 247 ALA A C 1
ATOM 1981 O O . ALA A 1 247 ? -7.022 -10.982 25.484 1.00 70.12 247 ALA A O 1
ATOM 1982 N N . ILE A 1 248 ? -6.476 -8.810 25.718 1.00 69.25 248 ILE A N 1
ATOM 1983 C CA . ILE A 1 248 ? -7.355 -8.500 26.854 1.00 69.25 248 ILE A CA 1
ATOM 1984 C C . ILE A 1 248 ? -8.663 -7.834 26.384 1.00 69.25 248 ILE A C 1
ATOM 1986 O O . ILE A 1 248 ? -9.669 -7.936 27.082 1.00 69.25 248 ILE A O 1
ATOM 1990 N N . GLY A 1 249 ? -8.632 -7.127 25.249 1.00 49.28 249 GLY A N 1
ATOM 1991 C CA . GLY A 1 249 ? -9.770 -6.389 24.688 1.00 49.28 249 GLY A CA 1
ATOM 1992 C C . GLY A 1 249 ? -10.607 -7.234 23.743 1.00 49.28 249 GLY A C 1
ATOM 1993 O O . GLY A 1 249 ? -11.777 -6.843 23.554 1.00 49.28 249 GLY A O 1
#

pLDDT: mean 85.55, std 12.15, range [34.06, 97.62]